Protein AF-0000000082913855 (afdb_homodimer)

Nearest PDB structures (foldseek):
  4wng-assembly1_A  TM=3.500E-01  e=5.041E+00  Homo sapiens
  3sf4-assembly1_A  TM=3.508E-01  e=7.476E+00  Homo sapiens
  3sf4-assembly3_C  TM=3.486E-01  e=8.666E+00  Homo sapiens
  4wng-assembly1_A  TM=3.498E-01  e=4.799E+00  Homo sapiens
  3sf4-assembly1_A  TM=3.489E-01  e=7.476E+00  Homo sapiens

Foldseek 3Di:
DPCPVVPVCPPLNVLLVVLLVLLQVLLVQLLVCVVVVVLVSSQVSNVSSLVSCVRNVAARPYPDDLVSLLVSLLSPCLPDDPPDDVVSNVSSCRNSVNDPVSSVVSNCCSVVPVCSPVD/DPCPVPPVCPPLNVLLVVLLVLLQVLLVQLLVCVVVVVLVSSQVSNVSSLVSCVRNVAARPYPDDLVSLLVSLLSPCLPDDPPDDVVSNVSSCRNSVNDPVSSVVSNCCSVVPVCSVVD

pLDDT: mean 85.84, std 18.79, range [27.22, 98.62]

Structure (mmCIF, N/CA/C/O backbone):
data_AF-0000000082913855-model_v1
#
loop_
_entity.id
_entity.type
_entity.pdbx_description
1 polymer 'RNA polymerase Rpb4/RPC9 core domain-containing protein'
#
loop_
_atom_site.group_PD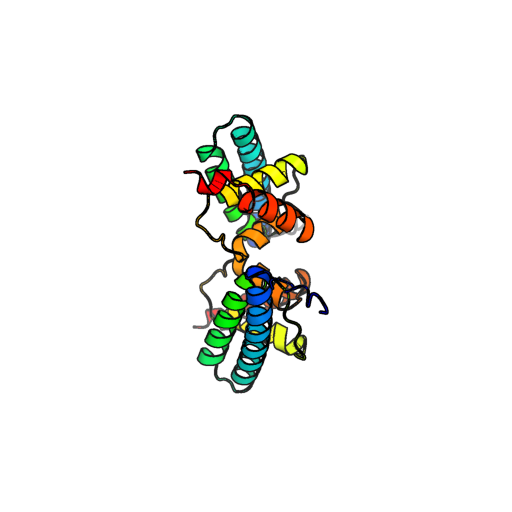B
_atom_site.id
_atom_site.type_symbol
_atom_site.label_atom_id
_atom_site.label_alt_id
_atom_site.label_comp_id
_atom_site.label_asym_id
_atom_site.label_entity_id
_atom_site.label_seq_id
_atom_site.pdbx_PDB_ins_code
_atom_site.Cartn_x
_atom_site.Cartn_y
_atom_site.Cartn_z
_atom_site.occupancy
_atom_site.B_iso_or_equiv
_atom_site.auth_seq_id
_atom_site.auth_comp_id
_atom_site.auth_asym_id
_atom_site.auth_atom_id
_atom_site.pdbx_PDB_model_num
ATOM 1 N N . MET A 1 1 ? -46.781 -5.828 15.828 1 31.33 1 MET A N 1
ATOM 2 C CA . MET A 1 1 ? -46.188 -5.258 14.625 1 31.33 1 MET A CA 1
ATOM 3 C C . MET A 1 1 ? -44.656 -5.074 14.797 1 31.33 1 MET A C 1
ATOM 5 O O . MET A 1 1 ? -44.219 -4.312 15.656 1 31.33 1 MET A O 1
ATOM 9 N N . ASP A 1 2 ? -43.875 -6.145 14.875 1 40 2 ASP A N 1
ATOM 10 C CA . ASP A 1 2 ? -42.438 -6.281 15.133 1 40 2 ASP A CA 1
ATOM 11 C C . ASP A 1 2 ? -41.625 -5.344 14.242 1 40 2 ASP A C 1
ATOM 13 O O . ASP A 1 2 ? -41.812 -5.332 13.016 1 40 2 ASP A O 1
ATOM 17 N N . LEU A 1 3 ? -41.406 -4.051 14.648 1 37.12 3 LEU A N 1
ATOM 18 C CA . LEU A 1 3 ? -40.5 -3.115 14 1 37.12 3 LEU A CA 1
ATOM 19 C C . LEU A 1 3 ? -39.281 -3.834 13.461 1 37.12 3 LEU A C 1
ATOM 21 O O . LEU A 1 3 ? -38.438 -4.301 14.234 1 37.12 3 LEU A O 1
ATOM 25 N N . VAL A 1 4 ? -39.5 -4.805 12.547 1 39.09 4 VAL A N 1
ATOM 26 C CA . VAL A 1 4 ? -38.375 -5.207 11.727 1 39.09 4 VAL A CA 1
ATOM 27 C C . VAL A 1 4 ? -37.469 -4.008 11.484 1 39.09 4 VAL A C 1
ATOM 29 O O . VAL A 1 4 ? -37.875 -3.023 10.867 1 39.09 4 VAL A O 1
ATOM 32 N N . SER A 1 5 ? -36.844 -3.482 12.562 1 39.47 5 SER A N 1
ATOM 33 C CA . SER A 1 5 ? -35.75 -2.533 12.367 1 39.47 5 SER A CA 1
ATOM 34 C C . SER A 1 5 ? -35.094 -2.713 11.008 1 39.47 5 SER A C 1
ATOM 36 O O . SER A 1 5 ? -34.594 -3.797 10.688 1 39.47 5 SER A O 1
ATOM 38 N N . THR A 1 6 ? -35.594 -2.305 9.867 1 40.22 6 THR A N 1
ATOM 39 C CA . THR A 1 6 ? -34.969 -2.072 8.57 1 40.22 6 THR A CA 1
ATOM 40 C C . THR A 1 6 ? -33.469 -1.78 8.742 1 40.22 6 THR A C 1
ATOM 42 O O . THR A 1 6 ? -33.094 -0.668 9.109 1 40.22 6 THR A O 1
ATOM 45 N N . ARG A 1 7 ? -32.781 -2.502 9.523 1 43.12 7 ARG A N 1
ATOM 46 C CA . ARG A 1 7 ? -31.328 -2.379 9.508 1 43.12 7 ARG A CA 1
ATOM 47 C C . ARG A 1 7 ? -30.828 -1.864 8.164 1 43.12 7 ARG A C 1
ATOM 49 O O . ARG A 1 7 ? -30.906 -2.574 7.156 1 43.12 7 ARG A O 1
ATOM 56 N N . GLN A 1 8 ? -31.219 -0.681 7.695 1 47 8 GLN A N 1
ATOM 57 C CA . GLN A 1 8 ? -30.641 0.072 6.586 1 47 8 GLN A CA 1
ATOM 58 C C . GLN A 1 8 ? -29.219 -0.388 6.293 1 47 8 GLN A C 1
ATOM 60 O O . GLN A 1 8 ? -28.312 -0.214 7.121 1 47 8 GLN A O 1
ATOM 65 N N . THR A 1 9 ? -29.047 -1.467 5.707 1 57.78 9 THR A N 1
ATOM 66 C CA . THR A 1 9 ? -27.766 -2.027 5.297 1 57.78 9 THR A CA 1
ATOM 67 C C . THR A 1 9 ? -26.844 -0.941 4.73 1 57.78 9 THR A C 1
ATOM 69 O O . THR A 1 9 ? -27.219 -0.262 3.766 1 57.78 9 THR A O 1
ATOM 72 N N . ASP A 1 10 ? -25.984 -0.234 5.477 1 75.44 10 ASP A N 1
ATOM 73 C CA . ASP A 1 10 ? -24.984 0.749 5.066 1 75.44 10 ASP A CA 1
ATOM 74 C C . ASP A 1 10 ? -24.391 0.385 3.711 1 75.44 10 ASP A C 1
ATOM 76 O O . ASP A 1 10 ? -23.828 -0.703 3.545 1 75.44 10 ASP A O 1
ATOM 80 N N . PRO A 1 11 ? -25.016 0.986 2.67 1 80.69 11 PRO A N 1
ATOM 81 C CA . PRO A 1 11 ? -24.562 0.698 1.305 1 80.69 11 PRO A CA 1
ATOM 82 C C . PRO A 1 11 ? -23.062 0.458 1.213 1 80.69 11 PRO A C 1
ATOM 84 O O . PRO A 1 11 ? -22.609 -0.39 0.435 1 80.69 11 PRO A O 1
ATOM 87 N N . VAL A 1 12 ? -22.297 1.104 1.956 1 80.94 12 VAL A N 1
ATOM 88 C CA . VAL A 1 12 ? -20.844 0.943 1.935 1 80.94 12 VAL A CA 1
ATOM 89 C C . VAL A 1 12 ? -20.469 -0.432 2.482 1 80.94 12 VAL A C 1
ATOM 91 O O . VAL A 1 12 ? -19.625 -1.129 1.906 1 80.94 12 VAL A O 1
ATOM 94 N N . HIS A 1 13 ? -21.141 -0.828 3.484 1 85.38 13 HIS A N 1
ATOM 95 C CA . HIS A 1 13 ? -20.859 -2.131 4.078 1 85.38 13 HIS A CA 1
ATOM 96 C C . HIS A 1 13 ? -21.234 -3.26 3.119 1 85.38 13 HIS A C 1
ATOM 98 O O . HIS A 1 13 ? -20.484 -4.223 2.965 1 85.38 13 HIS A O 1
ATOM 104 N N . HIS A 1 14 ? -22.359 -3.061 2.504 1 88.5 14 HIS A N 1
ATOM 105 C CA . HIS A 1 14 ? -22.797 -4.07 1.547 1 88.5 14 HIS A CA 1
ATOM 106 C C . HIS A 1 14 ? -21.812 -4.207 0.397 1 88.5 14 HIS A C 1
ATOM 108 O O . HIS A 1 14 ? -21.453 -5.32 0.005 1 88.5 14 HIS A O 1
ATOM 114 N N . GLN A 1 15 ? -21.328 -3.096 -0.081 1 91.75 15 GLN A N 1
ATOM 115 C CA . GLN A 1 15 ? -20.359 -3.102 -1.167 1 91.75 15 GLN A CA 1
ATOM 116 C C . GLN A 1 15 ? -19.062 -3.783 -0.738 1 91.75 15 GLN A C 1
ATOM 118 O O . GLN A 1 15 ? -18.453 -4.531 -1.512 1 91.75 15 GLN A O 1
ATOM 123 N N . ARG A 1 16 ? -18.719 -3.596 0.457 1 91.81 16 ARG A N 1
ATOM 124 C CA . ARG A 1 16 ? -17.484 -4.188 0.969 1 91.81 16 ARG A CA 1
ATOM 125 C C . ARG A 1 16 ? -17.625 -5.703 1.1 1 91.81 16 ARG A C 1
ATOM 127 O O . ARG A 1 16 ? -16.688 -6.441 0.792 1 91.81 16 ARG A O 1
ATOM 134 N N . VAL A 1 17 ? -18.766 -6.105 1.488 1 92.31 17 VAL A N 1
ATOM 135 C CA . VAL A 1 17 ? -19 -7.535 1.648 1 92.31 17 VAL A CA 1
ATOM 136 C C . VAL A 1 17 ? -18.984 -8.219 0.283 1 92.31 17 VAL A C 1
ATOM 138 O O . VAL A 1 17 ? -18.359 -9.266 0.117 1 92.31 17 VAL A O 1
ATOM 141 N N . LEU A 1 18 ? -19.625 -7.59 -0.663 1 95.06 18 LEU A N 1
ATOM 142 C CA . LEU A 1 18 ? -19.656 -8.148 -2.012 1 95.06 18 LEU A CA 1
ATOM 143 C C . LEU A 1 18 ? -18.234 -8.195 -2.598 1 95.06 18 LEU A C 1
ATOM 145 O O . LEU A 1 18 ? -17.859 -9.195 -3.205 1 95.06 18 LEU A O 1
ATOM 149 N N . ALA A 1 19 ? -17.547 -7.148 -2.389 1 96.19 19 ALA A N 1
ATOM 150 C CA . ALA A 1 19 ? -16.188 -7.082 -2.902 1 96.19 19 ALA A CA 1
ATOM 151 C C . ALA A 1 19 ? -15.297 -8.148 -2.266 1 96.19 19 ALA A C 1
ATOM 153 O O . ALA A 1 19 ? -14.414 -8.711 -2.922 1 96.19 19 ALA A O 1
ATOM 154 N N . LYS A 1 20 ? -15.547 -8.438 -1.014 1 95.31 20 LYS A N 1
ATOM 155 C CA . LYS A 1 20 ? -14.789 -9.477 -0.314 1 95.31 20 LYS A CA 1
ATOM 156 C C . LYS A 1 20 ? -15.031 -10.844 -0.937 1 95.31 20 LYS A C 1
ATOM 158 O O . LYS A 1 20 ? -14.094 -11.633 -1.099 1 95.31 20 LYS A O 1
ATOM 163 N N . THR A 1 21 ? -16.266 -11.031 -1.262 1 95 21 THR A N 1
ATOM 164 C CA . THR A 1 21 ? -16.609 -12.289 -1.913 1 95 21 THR A CA 1
ATOM 165 C C . THR A 1 21 ? -15.961 -12.383 -3.293 1 95 21 THR A C 1
ATOM 167 O O . THR A 1 21 ? -15.398 -13.422 -3.652 1 95 21 THR A O 1
ATOM 170 N N . ARG A 1 22 ? -16.078 -11.312 -4.035 1 96.44 22 ARG A N 1
ATOM 171 C CA . ARG A 1 22 ? -15.445 -11.273 -5.348 1 96.44 22 ARG A CA 1
ATOM 172 C C . ARG A 1 22 ? -13.945 -11.523 -5.242 1 96.44 22 ARG A C 1
ATOM 174 O O . ARG A 1 22 ? -13.383 -12.305 -6.012 1 96.44 22 ARG A O 1
ATOM 181 N N . GLN A 1 23 ? -13.352 -10.859 -4.293 1 97.44 23 GLN A N 1
ATOM 182 C CA . GLN A 1 23 ? -11.914 -11.016 -4.059 1 97.44 23 GLN A CA 1
ATOM 183 C C . GLN A 1 23 ? -11.555 -12.484 -3.854 1 97.44 23 GLN A C 1
ATOM 185 O O . GLN A 1 23 ? -10.594 -12.977 -4.449 1 97.44 23 GLN A O 1
ATOM 190 N N . ALA A 1 24 ? -12.336 -13.164 -3.041 1 96.06 24 ALA A N 1
ATOM 191 C CA . ALA A 1 24 ? -12.062 -14.562 -2.725 1 96.06 24 ALA A CA 1
ATOM 192 C C . ALA A 1 24 ? -12.133 -15.43 -3.979 1 96.06 24 ALA A C 1
ATOM 194 O O . ALA A 1 24 ? -11.258 -16.266 -4.211 1 96.06 24 ALA A O 1
ATOM 195 N N . VAL A 1 25 ? -13.133 -15.195 -4.77 1 96.62 25 VAL A N 1
ATOM 196 C CA . VAL A 1 25 ? -13.32 -15.969 -5.996 1 96.62 25 VAL A CA 1
ATOM 197 C C . VAL A 1 25 ? -12.188 -15.672 -6.973 1 96.62 25 VAL A C 1
ATOM 199 O O . VAL A 1 25 ? -11.641 -16.594 -7.598 1 96.62 25 VAL A O 1
ATOM 202 N N . GLN A 1 26 ? -11.812 -14.469 -7.055 1 97.94 26 GLN A N 1
ATOM 203 C CA . GLN A 1 26 ? -10.781 -14.031 -7.992 1 97.94 26 GLN A CA 1
ATOM 204 C C . GLN A 1 26 ? -9.414 -14.586 -7.605 1 97.94 26 GLN A C 1
ATOM 206 O O . GLN A 1 26 ? -8.641 -15.016 -8.469 1 97.94 26 GLN A O 1
ATOM 211 N N . ILE A 1 27 ? -9.148 -14.641 -6.34 1 97.88 27 ILE A N 1
ATOM 212 C CA . ILE A 1 27 ? -7.895 -15.219 -5.871 1 97.88 27 ILE A CA 1
ATOM 213 C C . ILE A 1 27 ? -7.875 -16.719 -6.156 1 97.88 27 ILE A C 1
ATOM 215 O O . ILE A 1 27 ? -6.875 -17.25 -6.648 1 97.88 27 ILE A O 1
ATOM 219 N N . ALA A 1 28 ? -8.961 -17.344 -5.848 1 97.19 28 ALA A N 1
ATOM 220 C CA . ALA A 1 28 ? -9.047 -18.781 -6.133 1 97.19 28 ALA A CA 1
ATOM 221 C C . ALA A 1 28 ? -8.836 -19.047 -7.617 1 97.19 28 ALA A C 1
ATOM 223 O O . ALA A 1 28 ? -8.125 -20 -7.984 1 97.19 28 ALA A O 1
ATOM 224 N N . SER A 1 29 ? -9.43 -18.266 -8.445 1 97.94 29 SER A N 1
ATOM 225 C CA . SER A 1 29 ? -9.266 -18.406 -9.891 1 97.94 29 SER A CA 1
ATOM 226 C C . SER A 1 29 ? -7.824 -18.156 -10.312 1 97.94 29 SER A C 1
ATOM 228 O O . SER A 1 29 ? -7.277 -18.891 -11.133 1 97.94 29 SER A O 1
ATOM 230 N N . ALA A 1 30 ? -7.223 -17.125 -9.789 1 98.31 30 ALA A N 1
ATOM 231 C CA . ALA A 1 30 ? -5.832 -16.812 -10.109 1 98.31 30 ALA A CA 1
ATOM 232 C C . ALA A 1 30 ? -4.918 -17.984 -9.781 1 98.31 30 ALA A C 1
ATOM 234 O O . ALA A 1 30 ? -4.047 -18.344 -10.578 1 98.31 30 ALA A O 1
ATOM 235 N N . VAL A 1 31 ? -5.168 -18.578 -8.625 1 97.88 31 VAL A N 1
ATOM 236 C CA . VAL A 1 31 ? -4.371 -19.719 -8.195 1 97.88 31 VAL A CA 1
ATOM 237 C C . VAL A 1 31 ? -4.555 -20.875 -9.172 1 97.88 31 VAL A C 1
ATOM 239 O O . VAL A 1 31 ? -3.576 -21.484 -9.617 1 97.88 31 VAL A O 1
ATOM 242 N N . LYS A 1 32 ? -5.793 -21.109 -9.461 1 97.94 32 LYS A N 1
ATOM 243 C CA . LYS A 1 32 ? -6.109 -22.203 -10.383 1 97.94 32 LYS A CA 1
ATOM 244 C C . LYS A 1 32 ? -5.41 -22 -11.727 1 97.94 32 LYS A C 1
ATOM 246 O O . LYS A 1 32 ? -4.758 -22.922 -12.234 1 97.94 32 LYS A O 1
ATOM 251 N N . TYR A 1 33 ? -5.48 -20.859 -12.305 1 98.62 33 TYR A N 1
ATOM 252 C CA . TYR A 1 33 ? -4.875 -20.562 -13.594 1 98.62 33 TYR A CA 1
ATOM 253 C C . TYR A 1 33 ? -3.355 -20.609 -13.516 1 98.62 33 TYR A C 1
ATOM 255 O O . TYR A 1 33 ? -2.689 -21.094 -14.43 1 98.62 33 TYR A O 1
ATOM 263 N N . ASN A 1 34 ? -2.83 -20.109 -12.43 1 97.94 34 ASN A N 1
ATOM 264 C CA . ASN A 1 34 ? -1.382 -20.125 -12.258 1 97.94 34 ASN A CA 1
ATOM 265 C C . ASN A 1 34 ? -0.839 -21.562 -12.219 1 97.94 34 ASN A C 1
ATOM 267 O O . ASN A 1 34 ? 0.166 -21.859 -12.867 1 97.94 34 ASN A O 1
ATOM 271 N N . LYS A 1 35 ? -1.529 -22.359 -11.508 1 97.69 35 LYS A N 1
ATOM 272 C CA . LYS A 1 35 ? -1.126 -23.766 -11.398 1 97.69 35 LYS A CA 1
ATOM 273 C C . LYS A 1 35 ? -1.246 -24.469 -12.75 1 97.69 35 LYS A C 1
ATOM 275 O O . LYS A 1 35 ? -0.471 -25.375 -13.047 1 97.69 35 LYS A O 1
ATOM 280 N N . ALA A 1 36 ? -2.184 -24.031 -13.523 1 98.06 36 ALA A N 1
ATOM 281 C CA . ALA A 1 36 ? -2.414 -24.625 -14.836 1 98.06 36 ALA A CA 1
ATOM 282 C C . ALA A 1 36 ? -1.46 -24.047 -15.875 1 98.06 36 ALA A C 1
ATOM 284 O O . ALA A 1 36 ? -1.47 -24.469 -17.031 1 98.06 36 ALA A O 1
ATOM 285 N N . GLY A 1 37 ? -0.648 -23.031 -15.539 1 96.94 37 GLY A N 1
ATOM 286 C CA . GLY A 1 37 ? 0.293 -22.406 -16.453 1 96.94 37 GLY A CA 1
ATOM 287 C C . GLY A 1 37 ? -0.349 -21.375 -17.359 1 96.94 37 GLY A C 1
ATOM 288 O O . GLY A 1 37 ? 0.246 -20.953 -18.359 1 96.94 37 GLY A O 1
ATOM 289 N N . GLU A 1 38 ? -1.578 -2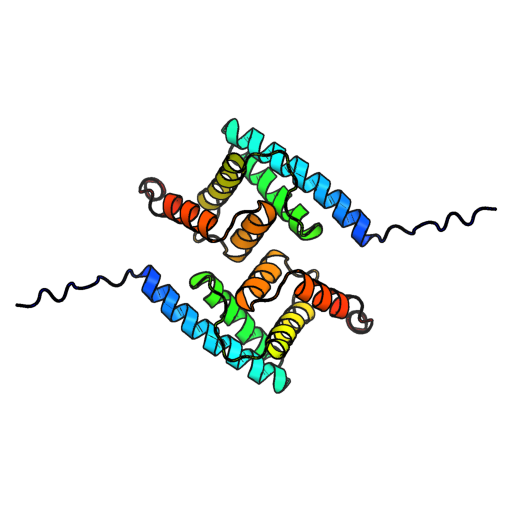1.016 -17.031 1 98 38 GLU A N 1
ATOM 290 C CA . GLU A 1 38 ? -2.275 -19.969 -17.781 1 98 38 GLU A CA 1
ATOM 291 C C . GLU A 1 38 ? -1.969 -18.594 -17.219 1 98 38 GLU A C 1
ATOM 293 O O . GLU A 1 38 ? -2.84 -17.938 -16.625 1 98 38 GLU A O 1
ATOM 298 N N . VAL A 1 39 ? -0.859 -18.047 -17.531 1 96.94 39 VAL A N 1
ATOM 299 C CA . VAL A 1 39 ? -0.237 -16.906 -16.859 1 96.94 39 VAL A CA 1
ATOM 300 C C . VAL A 1 39 ? -1.086 -15.656 -17.094 1 96.94 39 VAL A C 1
ATOM 302 O O . VAL A 1 39 ? -1.404 -14.938 -16.141 1 96.94 39 VAL A O 1
ATOM 305 N N . THR A 1 40 ? -1.458 -15.406 -18.328 1 97.62 40 THR A N 1
ATOM 306 C CA . THR A 1 40 ? -2.209 -14.195 -18.641 1 97.62 40 THR A CA 1
ATOM 307 C C . THR A 1 40 ? -3.523 -14.156 -17.875 1 97.62 40 THR A C 1
ATOM 309 O O . THR A 1 40 ? -3.898 -13.109 -17.328 1 97.62 40 THR A O 1
ATOM 312 N N . LYS A 1 41 ? -4.168 -15.312 -17.781 1 98.31 41 LYS A N 1
ATOM 313 C CA . LYS A 1 41 ? -5.422 -15.398 -17.047 1 98.31 41 LYS A CA 1
ATOM 314 C C . LYS A 1 41 ? -5.195 -15.211 -15.547 1 98.31 41 LYS A C 1
ATOM 316 O O . LYS A 1 41 ? -5.984 -14.547 -14.867 1 98.31 41 LYS A O 1
ATOM 321 N N . ALA A 1 42 ? -4.18 -15.805 -15.078 1 98.56 42 ALA A N 1
ATOM 322 C CA . ALA A 1 42 ? -3.846 -15.672 -13.664 1 98.56 42 ALA A CA 1
ATOM 323 C C . ALA A 1 42 ? -3.598 -14.219 -13.297 1 98.56 42 ALA A C 1
ATOM 325 O O . ALA A 1 42 ? -4.109 -13.727 -12.281 1 98.56 42 ALA A O 1
ATOM 326 N N . VAL A 1 43 ? -2.863 -13.508 -14.172 1 97.69 43 VAL A N 1
ATOM 327 C CA . VAL A 1 43 ? -2.525 -12.102 -13.938 1 97.69 43 VAL A CA 1
ATOM 328 C C . VAL A 1 43 ? -3.791 -11.258 -13.969 1 97.69 43 VAL A C 1
ATOM 330 O O . VAL A 1 43 ? -3.98 -10.375 -13.133 1 97.69 43 VAL A O 1
ATOM 333 N N . LEU A 1 44 ? -4.664 -11.562 -14.883 1 98.12 44 LEU A N 1
ATOM 334 C CA . LEU A 1 44 ? -5.914 -10.82 -15 1 98.12 44 LEU A CA 1
ATOM 335 C C . LEU A 1 44 ? -6.762 -10.984 -13.742 1 98.12 44 LEU A C 1
ATOM 337 O O . LEU A 1 44 ? -7.293 -10.008 -13.211 1 98.12 44 LEU A O 1
ATOM 341 N N . GLU A 1 45 ? -6.891 -12.234 -13.297 1 98.38 45 GLU A N 1
ATOM 342 C CA . GLU A 1 45 ? -7.672 -12.5 -12.094 1 98.38 45 GLU A CA 1
ATOM 343 C C . GLU A 1 45 ? -7.043 -11.836 -10.867 1 98.38 45 GLU A C 1
ATOM 345 O O . GLU A 1 45 ? -7.75 -11.352 -9.984 1 98.38 45 GLU A O 1
ATOM 350 N N . LEU A 1 46 ? -5.773 -11.828 -10.836 1 97.81 46 LEU A N 1
ATOM 351 C CA . LEU A 1 46 ? -5.074 -11.172 -9.734 1 97.81 46 LEU A CA 1
ATOM 352 C C . LEU A 1 46 ? -5.355 -9.672 -9.719 1 97.81 46 LEU A C 1
ATOM 354 O O . LEU A 1 46 ? -5.578 -9.086 -8.656 1 97.81 46 LEU A O 1
ATOM 358 N N . HIS A 1 47 ? -5.348 -9.039 -10.875 1 97.5 47 HIS A N 1
ATOM 359 C CA . HIS A 1 47 ? -5.648 -7.613 -10.969 1 97.5 47 HIS A CA 1
ATOM 360 C C . HIS A 1 47 ? -7.086 -7.32 -10.547 1 97.5 47 HIS A C 1
ATOM 362 O O . HIS A 1 47 ? -7.348 -6.316 -9.883 1 97.5 47 HIS A O 1
ATOM 368 N N . LYS A 1 48 ? -7.969 -8.227 -10.922 1 97.94 48 LYS A N 1
ATOM 369 C CA . LYS A 1 48 ? -9.352 -8.094 -10.469 1 97.94 48 LYS A CA 1
ATOM 370 C C . LYS A 1 48 ? -9.438 -8.188 -8.953 1 97.94 48 LYS A C 1
ATOM 372 O O . LYS A 1 48 ? -10.211 -7.457 -8.328 1 97.94 48 LYS A O 1
ATOM 377 N N . ALA A 1 49 ? -8.703 -9.102 -8.414 1 97.88 49 ALA A N 1
ATOM 378 C CA . ALA A 1 49 ? -8.695 -9.266 -6.965 1 97.88 49 ALA A CA 1
ATOM 379 C C . ALA A 1 49 ? -8.195 -7.996 -6.277 1 97.88 49 ALA A C 1
ATOM 381 O O . ALA A 1 49 ? -8.742 -7.582 -5.254 1 97.88 49 ALA A O 1
ATOM 382 N N . LEU A 1 50 ? -7.164 -7.391 -6.844 1 96.94 50 LEU A N 1
ATOM 383 C CA . LEU A 1 50 ? -6.637 -6.145 -6.305 1 96.94 50 LEU A CA 1
ATOM 384 C C . LEU A 1 50 ? -7.691 -5.043 -6.348 1 96.94 50 LEU A C 1
ATOM 386 O O . LEU A 1 50 ? -7.824 -4.266 -5.398 1 96.94 50 LEU A O 1
ATOM 390 N N . ALA A 1 51 ? -8.367 -4.992 -7.453 1 96.75 51 ALA A N 1
ATOM 391 C CA . ALA A 1 51 ? -9.438 -4.004 -7.582 1 96.75 51 ALA A CA 1
ATOM 392 C C . ALA A 1 51 ? -10.523 -4.223 -6.531 1 96.75 51 ALA A C 1
ATOM 394 O O . ALA A 1 51 ? -10.977 -3.271 -5.891 1 96.75 51 ALA A O 1
ATOM 395 N N . SER A 1 52 ? -10.93 -5.473 -6.309 1 97 52 SER A N 1
ATOM 396 C CA . SER A 1 52 ? -11.906 -5.797 -5.273 1 97 52 SER A CA 1
ATOM 397 C C . SER A 1 52 ? -11.375 -5.469 -3.885 1 97 52 SER A C 1
ATOM 399 O O . SER A 1 52 ? -12.117 -5.004 -3.02 1 97 52 SER A O 1
ATOM 401 N N . ASN A 1 53 ? -10.094 -5.707 -3.668 1 96.31 53 ASN A N 1
ATOM 402 C CA . ASN A 1 53 ? -9.445 -5.422 -2.391 1 96.31 53 ASN A CA 1
ATOM 403 C C . ASN A 1 53 ? -9.477 -3.93 -2.068 1 96.31 53 ASN A C 1
ATOM 405 O O . ASN A 1 53 ? -9.609 -3.543 -0.906 1 96.31 53 ASN A O 1
ATOM 409 N N . SER A 1 54 ? -9.352 -3.131 -3.152 1 94.44 54 SER A N 1
ATOM 410 C CA . SER A 1 54 ? -9.398 -1.685 -2.961 1 94.44 54 SER A CA 1
ATOM 411 C C . SER A 1 54 ? -10.75 -1.252 -2.393 1 94.44 54 SER A C 1
ATOM 413 O O . SER A 1 54 ? -10.859 -0.186 -1.781 1 94.44 54 SER A O 1
ATOM 415 N N . ILE A 1 55 ? -11.703 -2.094 -2.59 1 93.12 55 ILE A N 1
ATOM 416 C CA . ILE A 1 55 ? -13.047 -1.781 -2.121 1 93.12 55 ILE A CA 1
ATOM 417 C C . ILE A 1 55 ? -13.266 -2.385 -0.736 1 93.12 55 ILE A C 1
ATOM 419 O O . ILE A 1 55 ? -13.695 -1.693 0.189 1 93.12 55 ILE A O 1
ATOM 423 N N . CYS A 1 56 ? -12.906 -3.641 -0.6 1 93.69 56 CYS A N 1
ATOM 424 C CA . CYS A 1 56 ? -13.211 -4.312 0.658 1 93.69 56 CYS A CA 1
ATOM 425 C C . CYS A 1 56 ? -12.156 -4.004 1.71 1 93.69 56 CYS A C 1
ATOM 427 O O . CYS A 1 56 ? -12.414 -4.105 2.91 1 93.69 56 CYS A O 1
ATOM 429 N N . ARG A 1 57 ? -10.906 -3.746 1.312 1 90.88 57 ARG A N 1
ATOM 430 C CA . ARG A 1 57 ? -9.797 -3.32 2.16 1 90.88 57 ARG A CA 1
ATOM 431 C C . ARG A 1 57 ? -9.562 -4.312 3.293 1 90.88 57 ARG A C 1
ATOM 433 O O . ARG A 1 57 ? -9.289 -3.914 4.43 1 90.88 57 ARG A O 1
ATOM 440 N N . THR A 1 58 ? -9.742 -5.574 2.951 1 89.81 58 THR A N 1
ATOM 441 C CA . THR A 1 58 ? -9.523 -6.668 3.893 1 89.81 58 THR A CA 1
ATOM 442 C C . THR A 1 58 ? -8.742 -7.801 3.23 1 89.81 58 THR A C 1
ATOM 444 O O . THR A 1 58 ? -8.852 -8.008 2.02 1 89.81 58 THR A O 1
ATOM 447 N N . PRO A 1 59 ? -7.953 -8.422 4.074 1 90.38 59 PRO A N 1
ATOM 448 C CA . PRO A 1 59 ? -7.246 -9.578 3.516 1 90.38 59 PRO A CA 1
ATOM 449 C C . PRO A 1 59 ? -8.195 -10.641 2.961 1 90.38 59 PRO A C 1
ATOM 451 O O . PRO A 1 59 ? -9.352 -10.719 3.383 1 90.38 59 PRO A O 1
ATOM 454 N N . ALA A 1 60 ? -7.609 -11.359 2.076 1 83.44 60 ALA A N 1
ATOM 455 C CA . ALA A 1 60 ? -8.375 -12.469 1.503 1 83.44 60 ALA A CA 1
ATOM 456 C C . ALA A 1 60 ? -8.523 -13.609 2.506 1 83.44 60 ALA A C 1
ATOM 458 O O . ALA A 1 60 ? -7.555 -14.008 3.152 1 83.44 60 ALA A O 1
ATOM 459 N N . ILE A 1 61 ? -9.719 -13.82 2.898 1 75 61 ILE A N 1
ATOM 460 C CA . ILE A 1 61 ? -9.992 -15 3.707 1 75 61 ILE A CA 1
ATOM 461 C C . ILE A 1 61 ? -10.305 -16.188 2.797 1 75 61 ILE A C 1
ATOM 463 O O . ILE A 1 61 ? -11.422 -16.312 2.283 1 75 61 ILE A O 1
ATOM 467 N N . VAL A 1 62 ? -9.258 -16.734 2.318 1 72.81 62 VAL A N 1
ATOM 468 C CA . VAL A 1 62 ? -9.516 -17.844 1.407 1 72.81 62 VAL A CA 1
ATOM 469 C C . VAL A 1 62 ? -8.805 -19.094 1.907 1 72.81 62 VAL A C 1
ATOM 471 O O . VAL A 1 62 ? -7.832 -19.016 2.664 1 72.81 62 VAL A O 1
ATOM 474 N N . ASN A 1 63 ? -9.477 -20.156 1.66 1 85.44 63 ASN A N 1
ATOM 475 C CA . ASN A 1 63 ? -8.859 -21.453 1.864 1 85.44 63 ASN A CA 1
ATOM 476 C C . ASN A 1 63 ? -7.762 -21.734 0.842 1 85.44 63 ASN A C 1
ATOM 478 O O . ASN A 1 63 ? -7.82 -22.719 0.103 1 85.44 63 ASN A O 1
ATOM 482 N N . VAL A 1 64 ? -6.898 -20.812 0.682 1 91 64 VAL A N 1
ATOM 483 C CA . VAL A 1 64 ? -5.746 -20.922 -0.206 1 91 64 VAL A CA 1
ATOM 484 C C . VAL A 1 64 ? -4.465 -21.031 0.619 1 91 64 VAL A C 1
ATOM 486 O O . VAL A 1 64 ? -4.312 -20.344 1.632 1 91 64 VAL A O 1
ATOM 489 N N . SER A 1 65 ? -3.611 -21.875 0.22 1 93.31 65 SER A N 1
ATOM 490 C CA . SER A 1 65 ? -2.381 -22.078 0.978 1 93.31 65 SER A CA 1
ATOM 491 C C . SER A 1 65 ? -1.468 -20.859 0.898 1 93.31 65 SER A C 1
ATOM 493 O O . SER A 1 65 ? -1.51 -20.109 -0.079 1 93.31 65 SER A O 1
ATOM 495 N N . LYS A 1 66 ? -0.631 -20.734 1.837 1 91.94 66 LYS A N 1
ATOM 496 C CA . LYS A 1 66 ? 0.348 -19.641 1.852 1 91.94 66 LYS A CA 1
ATOM 497 C C . LYS A 1 66 ? 1.291 -19.734 0.656 1 91.94 66 LYS A C 1
ATOM 499 O O . LYS A 1 66 ? 1.7 -18.719 0.099 1 91.94 66 LYS A O 1
ATOM 504 N N . SER A 1 67 ? 1.609 -20.984 0.334 1 94.56 67 SER A N 1
ATOM 505 C CA . SER A 1 67 ? 2.492 -21.203 -0.807 1 94.56 67 SER A CA 1
ATOM 506 C C . SER A 1 67 ? 1.851 -20.719 -2.104 1 94.56 67 SER A C 1
ATOM 508 O O . SER A 1 67 ? 2.533 -20.172 -2.977 1 94.56 67 SER A O 1
ATOM 510 N N . ASP A 1 68 ? 0.543 -20.969 -2.201 1 96.38 68 ASP A N 1
ATOM 511 C CA . ASP A 1 68 ? -0.167 -20.5 -3.389 1 96.38 68 ASP A CA 1
ATOM 512 C C . ASP A 1 68 ? -0.22 -18.969 -3.441 1 96.38 68 ASP A C 1
ATOM 514 O O . ASP A 1 68 ? -0.068 -18.375 -4.508 1 96.38 68 ASP A O 1
ATOM 518 N N . LEU A 1 69 ? -0.392 -18.406 -2.312 1 95.88 69 LEU A N 1
ATOM 519 C CA . LEU A 1 69 ? -0.434 -16.953 -2.25 1 95.88 69 LEU A CA 1
ATOM 520 C C . LEU A 1 69 ? 0.933 -16.344 -2.57 1 95.88 69 LEU A C 1
ATOM 522 O O . LEU A 1 69 ? 1.027 -15.352 -3.293 1 95.88 69 LEU A O 1
ATOM 526 N N . ALA A 1 70 ? 1.969 -16.969 -2.096 1 95.75 70 ALA A N 1
ATOM 527 C CA . ALA A 1 70 ? 3.33 -16.547 -2.416 1 95.75 70 ALA A CA 1
ATOM 528 C C . ALA A 1 70 ? 3.6 -16.656 -3.914 1 95.75 70 ALA A C 1
ATOM 530 O O . ALA A 1 70 ? 4.242 -15.781 -4.504 1 95.75 70 ALA A O 1
ATOM 531 N N . ALA A 1 71 ? 3.1 -17.672 -4.496 1 96.69 71 ALA A N 1
ATOM 532 C CA . ALA A 1 71 ? 3.279 -17.875 -5.93 1 96.69 71 ALA A CA 1
ATOM 533 C C . ALA A 1 71 ? 2.588 -16.766 -6.727 1 96.69 71 ALA A C 1
ATOM 535 O O . ALA A 1 71 ? 3.09 -16.344 -7.766 1 96.69 71 ALA A O 1
ATOM 536 N N . LEU A 1 72 ? 1.459 -16.375 -6.262 1 97.31 72 LEU A N 1
ATOM 537 C CA . LEU A 1 72 ? 0.761 -15.273 -6.926 1 97.31 72 LEU A CA 1
ATOM 538 C C . LEU A 1 72 ? 1.537 -13.969 -6.781 1 97.31 72 LEU A C 1
ATOM 540 O O . LEU A 1 72 ? 1.583 -13.164 -7.715 1 97.31 72 LEU A O 1
ATOM 544 N N . TYR A 1 73 ? 2.074 -13.742 -5.613 1 97.25 73 TYR A N 1
ATOM 545 C CA . TYR A 1 73 ? 2.92 -12.57 -5.402 1 97.25 73 TYR A CA 1
ATOM 546 C C . TYR A 1 73 ? 4.098 -12.57 -6.367 1 97.25 73 TYR A C 1
ATOM 548 O O . TYR A 1 73 ? 4.383 -11.555 -7.004 1 97.25 73 TYR A O 1
ATOM 556 N N . LYS A 1 74 ? 4.711 -13.695 -6.523 1 96.38 74 LYS A N 1
ATOM 557 C CA . LYS A 1 74 ? 5.816 -13.867 -7.461 1 96.38 74 LYS A CA 1
ATOM 558 C C . LYS A 1 74 ? 5.359 -13.617 -8.898 1 96.38 74 LYS A C 1
ATOM 560 O O . LYS A 1 74 ? 6.062 -12.969 -9.672 1 96.38 74 LYS A O 1
ATOM 565 N N . LEU A 1 75 ? 4.215 -14.141 -9.18 1 96.69 75 LEU A N 1
ATOM 566 C CA . LEU A 1 75 ? 3.629 -13.953 -10.508 1 96.69 75 LEU A CA 1
ATOM 567 C C . LEU A 1 75 ? 3.51 -12.469 -10.836 1 96.69 75 LEU A C 1
ATOM 569 O O . LEU A 1 75 ? 3.852 -12.047 -11.945 1 96.69 75 LEU A O 1
ATOM 573 N N . HIS A 1 76 ? 3.033 -11.703 -9.906 1 96.06 76 HIS A N 1
ATOM 574 C CA . HIS A 1 76 ? 2.883 -10.266 -10.125 1 96.06 76 HIS A CA 1
ATOM 575 C C . HIS A 1 76 ? 4.227 -9.609 -10.406 1 96.06 76 HIS A C 1
ATOM 577 O O . HIS A 1 76 ? 4.355 -8.828 -11.352 1 96.06 76 HIS A O 1
ATOM 583 N N . ILE A 1 77 ? 5.234 -9.922 -9.586 1 94.25 77 ILE A N 1
ATOM 584 C CA . ILE A 1 77 ? 6.547 -9.289 -9.695 1 94.25 77 ILE A CA 1
ATOM 585 C C . ILE A 1 77 ? 7.164 -9.617 -11.055 1 94.25 77 ILE A C 1
ATOM 587 O O . ILE A 1 77 ? 7.758 -8.75 -11.695 1 94.25 77 ILE A O 1
ATOM 591 N N . THR A 1 78 ? 6.93 -10.789 -11.523 1 93.19 78 THR A N 1
ATOM 592 C CA . THR A 1 78 ? 7.57 -11.273 -12.742 1 93.19 78 THR A CA 1
ATOM 593 C C . THR A 1 78 ? 6.883 -10.703 -13.977 1 93.19 78 THR A C 1
ATOM 595 O O . THR A 1 78 ? 7.488 -10.625 -15.047 1 93.19 78 THR A O 1
ATOM 598 N N . HIS A 1 79 ? 5.617 -10.227 -13.789 1 92 79 HIS A N 1
ATOM 599 C CA . HIS A 1 79 ? 4.863 -9.891 -14.992 1 92 79 HIS A CA 1
ATOM 600 C C . HIS A 1 79 ? 4.363 -8.445 -14.938 1 92 79 HIS A C 1
ATOM 602 O O . HIS A 1 79 ? 3.393 -8.094 -15.609 1 92 79 HIS A O 1
ATOM 608 N N . THR A 1 80 ? 4.867 -7.688 -14.078 1 87.12 80 THR A N 1
ATOM 609 C CA . THR A 1 80 ? 4.543 -6.27 -14.023 1 87.12 80 THR A CA 1
ATOM 610 C C . THR A 1 80 ? 5.73 -5.426 -14.484 1 87.12 80 THR A C 1
ATOM 612 O O . THR A 1 80 ? 6.805 -5.957 -14.758 1 87.12 80 THR A O 1
ATOM 615 N N . GLU A 1 81 ? 5.438 -4.176 -14.641 1 80.94 81 GLU A N 1
ATOM 616 C C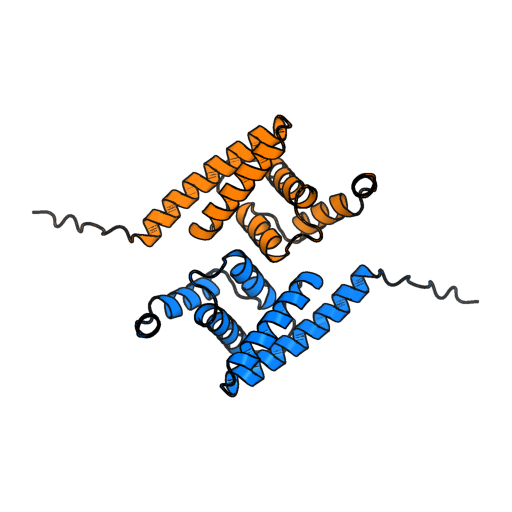A . GLU A 1 81 ? 6.492 -3.221 -14.961 1 80.94 81 GLU A CA 1
ATOM 617 C C . GLU A 1 81 ? 7.582 -3.219 -13.891 1 80.94 81 GLU A C 1
ATOM 619 O O . GLU A 1 81 ? 7.289 -3.361 -12.703 1 80.94 81 GLU A O 1
ATOM 624 N N . GLN A 1 82 ? 8.938 -2.988 -14.391 1 77.06 82 GLN A N 1
ATOM 625 C CA . GLN A 1 82 ? 10.086 -2.967 -13.484 1 77.06 82 GLN A CA 1
ATOM 626 C C . GLN A 1 82 ? 10.68 -1.564 -13.383 1 77.06 82 GLN A C 1
ATOM 628 O O . GLN A 1 82 ? 10.922 -0.912 -14.398 1 77.06 82 GLN A O 1
ATOM 633 N N . PRO A 1 83 ? 10.836 -1.232 -12.117 1 80.25 83 PRO A N 1
ATOM 634 C CA . PRO A 1 83 ? 10.555 -1.934 -10.859 1 80.25 83 PRO A CA 1
ATOM 635 C C . PRO A 1 83 ? 9.07 -1.936 -10.5 1 80.25 83 PRO A C 1
ATOM 637 O O . PRO A 1 83 ? 8.336 -1.015 -10.875 1 80.25 83 PRO A O 1
ATOM 640 N N . PRO A 1 84 ? 8.602 -2.949 -9.781 1 85.44 84 PRO A N 1
ATOM 641 C CA . PRO A 1 84 ? 7.207 -2.959 -9.344 1 85.44 84 PRO A CA 1
ATOM 642 C C . PRO A 1 84 ? 6.859 -1.767 -8.453 1 85.44 84 PRO A C 1
ATOM 644 O O . PRO A 1 84 ? 7.707 -1.293 -7.691 1 85.44 84 PRO A O 1
ATOM 647 N N . GLN A 1 85 ? 5.637 -1.412 -8.586 1 91.25 85 GLN A N 1
ATOM 648 C CA . GLN A 1 85 ? 5.176 -0.314 -7.742 1 91.25 85 GLN A CA 1
ATOM 649 C C . GLN A 1 85 ? 5.059 -0.754 -6.285 1 91.25 85 GLN A C 1
ATOM 651 O O . GLN A 1 85 ? 4.344 -1.711 -5.977 1 91.25 85 GLN A O 1
ATOM 656 N N . PHE A 1 86 ? 5.723 -0.054 -5.457 1 93.25 86 PHE A N 1
ATOM 657 C CA . PHE A 1 86 ? 5.777 -0.448 -4.055 1 93.25 86 PHE A CA 1
ATOM 658 C C . PHE A 1 86 ? 4.383 -0.44 -3.438 1 93.25 86 PHE A C 1
ATOM 660 O O . PHE A 1 86 ? 4.035 -1.339 -2.668 1 93.25 86 PHE A O 1
ATOM 667 N N . ALA A 1 87 ? 3.605 0.54 -3.785 1 95.25 87 ALA A N 1
ATOM 668 C CA . ALA A 1 87 ? 2.244 0.632 -3.264 1 95.25 87 ALA A CA 1
ATOM 669 C C . ALA A 1 87 ? 1.44 -0.619 -3.604 1 95.25 87 ALA A C 1
ATOM 671 O O . ALA A 1 87 ? 0.699 -1.136 -2.764 1 95.25 87 ALA A O 1
ATOM 672 N N . THR A 1 88 ? 1.592 -1.073 -4.773 1 96.06 88 THR A N 1
ATOM 673 C CA . THR A 1 88 ? 0.88 -2.277 -5.188 1 96.06 88 THR A CA 1
ATOM 674 C C . THR A 1 88 ? 1.397 -3.498 -4.43 1 96.06 88 THR A C 1
ATOM 676 O O . THR A 1 88 ? 0.623 -4.387 -4.07 1 96.06 88 THR A O 1
ATOM 679 N N . LEU A 1 89 ? 2.688 -3.506 -4.238 1 96.38 89 LEU A N 1
ATOM 680 C CA . LEU A 1 89 ? 3.262 -4.605 -3.471 1 96.38 89 LEU A CA 1
ATOM 681 C C . LEU A 1 89 ? 2.705 -4.625 -2.051 1 96.38 89 LEU A C 1
ATOM 683 O O . LEU A 1 89 ? 2.406 -5.691 -1.511 1 96.38 89 LEU A O 1
ATOM 687 N N . LEU A 1 90 ? 2.557 -3.492 -1.476 1 96.56 90 LEU A N 1
ATOM 688 C CA . LEU A 1 90 ? 1.974 -3.402 -0.141 1 96.56 90 LEU A CA 1
ATOM 689 C C . LEU A 1 90 ? 0.531 -3.896 -0.143 1 96.56 90 LEU A C 1
ATOM 691 O O . LEU A 1 90 ? 0.11 -4.602 0.776 1 96.56 90 LEU A O 1
ATOM 695 N N . GLN A 1 91 ? -0.188 -3.506 -1.139 1 97.12 91 GLN A N 1
ATOM 696 C CA . GLN A 1 91 ? -1.569 -3.963 -1.239 1 97.12 91 GLN A CA 1
ATOM 697 C C . GLN A 1 91 ? -1.638 -5.48 -1.377 1 97.12 91 GLN A C 1
ATOM 699 O O . GLN A 1 91 ? -2.479 -6.129 -0.751 1 97.12 91 GLN A O 1
ATOM 704 N N . LEU A 1 92 ? -0.796 -6.004 -2.17 1 97.38 92 LEU A N 1
ATOM 705 C CA . LEU A 1 92 ? -0.735 -7.453 -2.328 1 97.38 92 LEU A CA 1
ATOM 706 C C . LEU A 1 92 ? -0.398 -8.133 -1.005 1 97.38 92 LEU A C 1
ATOM 708 O O . LEU A 1 92 ? -1.001 -9.148 -0.652 1 97.38 92 LEU A O 1
ATOM 712 N N . GLN A 1 93 ? 0.572 -7.582 -0.311 1 96.06 93 GLN A N 1
ATOM 713 C CA . GLN A 1 93 ? 0.962 -8.133 0.984 1 96.06 93 GLN A CA 1
ATOM 714 C C . GLN A 1 93 ? -0.22 -8.156 1.948 1 96.06 93 GLN A C 1
ATOM 716 O O . GLN A 1 93 ? -0.49 -9.18 2.58 1 96.06 93 GLN A O 1
ATOM 721 N N . GLU A 1 94 ? -0.894 -7.09 1.954 1 94.19 94 GLU A N 1
ATOM 722 C CA . GLU A 1 94 ? -2.055 -6.988 2.832 1 94.19 94 GLU A CA 1
ATOM 723 C C . GLU A 1 94 ? -3.15 -7.969 2.42 1 94.19 94 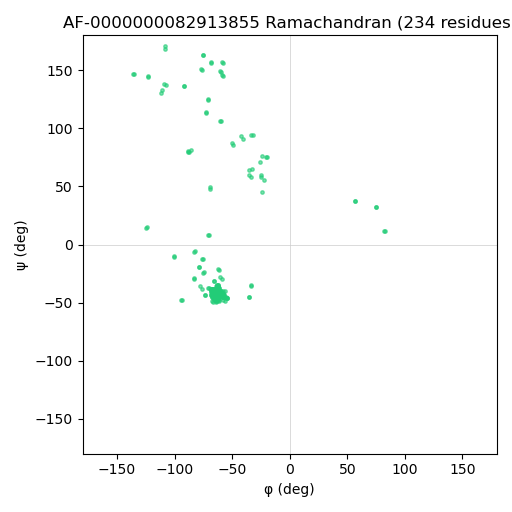GLU A C 1
ATOM 725 O O . GLU A 1 94 ? -3.707 -8.672 3.262 1 94.19 94 GLU A O 1
ATOM 730 N N . MET A 1 95 ? -3.441 -8 1.16 1 95.5 95 MET A N 1
ATOM 731 C CA . MET A 1 95 ? -4.504 -8.852 0.626 1 95.5 95 MET A CA 1
ATOM 732 C C . MET A 1 95 ? -4.199 -10.32 0.864 1 95.5 95 MET A C 1
ATOM 734 O O . MET A 1 95 ? -5.098 -11.102 1.182 1 95.5 95 MET A O 1
ATOM 738 N N . MET A 1 96 ? -2.947 -10.68 0.807 1 95.06 96 MET A N 1
ATOM 739 C CA . MET A 1 96 ? -2.561 -12.086 0.834 1 95.06 96 MET A CA 1
ATOM 740 C C . MET A 1 96 ? -2.08 -12.492 2.223 1 95.06 96 MET A C 1
ATOM 742 O O . MET A 1 96 ? -1.807 -13.672 2.471 1 95.06 96 MET A O 1
ATOM 746 N N . GLY A 1 97 ? -1.886 -11.539 3.082 1 92.31 97 GLY A N 1
ATOM 747 C CA . GLY A 1 97 ? -1.409 -11.844 4.422 1 92.31 97 GLY A CA 1
ATOM 748 C C . GLY A 1 97 ? 0.065 -12.195 4.465 1 92.31 97 GLY A C 1
ATOM 749 O O . GLY A 1 97 ? 0.479 -13.055 5.242 1 92.31 97 GLY A O 1
ATOM 750 N N . LEU A 1 98 ? 0.802 -11.578 3.578 1 93.69 98 LEU A N 1
ATOM 751 C CA . LEU A 1 98 ? 2.246 -11.781 3.57 1 93.69 98 LEU A CA 1
ATOM 752 C C . LEU A 1 98 ? 2.947 -10.734 4.426 1 93.69 98 LEU A C 1
ATOM 754 O O . LEU A 1 98 ? 2.631 -9.547 4.336 1 93.69 98 LEU A O 1
ATOM 758 N N . SER A 1 99 ? 3.887 -11.18 5.191 1 91.81 99 SER A N 1
ATOM 759 C CA . SER A 1 99 ? 4.691 -10.227 5.941 1 91.81 99 SER A CA 1
ATOM 760 C C . SER A 1 99 ? 5.695 -9.516 5.035 1 91.81 99 SER A C 1
ATOM 762 O O . SER A 1 99 ? 5.969 -9.977 3.926 1 91.81 99 SER A O 1
ATOM 764 N N . GLN A 1 100 ? 6.219 -8.438 5.508 1 90.12 100 GLN A N 1
ATOM 765 C CA . GLN A 1 100 ? 7.242 -7.711 4.762 1 90.12 100 GLN A CA 1
ATOM 766 C C . GLN A 1 100 ? 8.461 -8.594 4.508 1 90.12 100 GLN A C 1
ATOM 768 O O . GLN A 1 100 ? 9.047 -8.547 3.422 1 90.12 100 GLN A O 1
ATOM 773 N N . GLN A 1 101 ? 8.812 -9.32 5.457 1 91.38 101 GLN A N 1
ATOM 774 C CA . GLN A 1 101 ? 9.977 -10.195 5.34 1 91.38 101 GLN A CA 1
ATOM 775 C C . GLN A 1 101 ? 9.758 -11.266 4.273 1 91.38 101 GLN A C 1
ATOM 777 O O . GLN A 1 101 ? 10.625 -11.5 3.436 1 91.38 101 GLN A O 1
ATOM 782 N N . GLU A 1 102 ? 8.617 -11.906 4.344 1 93.75 102 GLU A N 1
ATOM 783 C CA . GLU A 1 102 ? 8.281 -12.922 3.344 1 93.75 102 GLU A CA 1
ATOM 784 C C . GLU A 1 102 ? 8.297 -12.328 1.936 1 93.75 102 GLU A C 1
ATOM 786 O O . GLU A 1 102 ? 8.844 -12.93 1.009 1 93.75 102 GLU A O 1
ATOM 791 N N . ALA A 1 103 ? 7.695 -11.164 1.791 1 94.56 103 ALA A N 1
ATOM 792 C CA . ALA A 1 103 ? 7.629 -10.492 0.498 1 94.56 103 ALA A CA 1
ATOM 793 C C . ALA A 1 103 ? 9.023 -10.164 -0.022 1 94.56 103 ALA A C 1
ATOM 795 O O . ALA A 1 103 ? 9.328 -10.398 -1.194 1 94.56 103 ALA A O 1
ATOM 796 N N . GLU A 1 104 ? 9.859 -9.656 0.837 1 90.69 104 GLU A N 1
ATOM 797 C CA . GLU A 1 104 ? 11.219 -9.297 0.447 1 90.69 104 GLU A CA 1
ATOM 798 C C . GLU A 1 104 ? 12 -10.531 -0.009 1 90.69 104 GLU A C 1
ATOM 800 O O . GLU A 1 104 ? 12.789 -10.453 -0.949 1 90.69 104 GLU A O 1
ATOM 805 N N . GLU A 1 105 ? 11.812 -11.586 0.654 1 92.5 105 GLU A N 1
ATOM 806 C CA . GLU A 1 105 ? 12.477 -12.828 0.268 1 92.5 105 GLU A CA 1
ATOM 807 C C . GLU A 1 105 ? 12.047 -13.273 -1.129 1 92.5 105 GLU A C 1
ATOM 809 O O . GLU A 1 105 ? 12.883 -13.695 -1.935 1 92.5 105 GLU A O 1
ATOM 814 N N . ILE A 1 106 ? 10.789 -13.172 -1.366 1 93.88 106 ILE A N 1
ATOM 815 C CA . ILE A 1 106 ? 10.273 -13.539 -2.682 1 93.88 106 ILE A CA 1
ATOM 816 C C . ILE A 1 106 ? 10.859 -12.602 -3.74 1 93.88 106 ILE A C 1
ATOM 818 O O . ILE A 1 106 ? 11.305 -13.055 -4.793 1 93.88 106 ILE A O 1
ATOM 822 N N . GLU A 1 107 ? 10.867 -11.328 -3.432 1 91.06 107 GLU A N 1
ATOM 823 C CA . GLU A 1 107 ? 11.383 -10.336 -4.375 1 91.06 107 GLU A CA 1
ATOM 824 C C . GLU A 1 107 ? 12.859 -10.586 -4.672 1 91.06 107 GLU A C 1
ATOM 826 O O . GLU A 1 107 ? 13.281 -10.531 -5.832 1 91.06 107 GLU A O 1
ATOM 831 N N . ASN A 1 108 ? 13.586 -10.82 -3.67 1 87.5 108 ASN A N 1
ATOM 832 C CA . ASN A 1 108 ? 15.008 -11.086 -3.842 1 87.5 108 ASN A CA 1
ATOM 833 C C . ASN A 1 108 ? 15.25 -12.336 -4.684 1 87.5 108 ASN A C 1
ATOM 835 O O . ASN A 1 108 ? 16.156 -12.367 -5.512 1 87.5 108 ASN A O 1
ATOM 839 N N . ALA A 1 109 ? 14.492 -13.266 -4.465 1 88.06 109 ALA A N 1
ATOM 840 C CA . ALA A 1 109 ? 14.633 -14.508 -5.219 1 88.06 109 ALA A CA 1
ATOM 841 C C . ALA A 1 109 ? 14.32 -14.289 -6.695 1 88.06 109 ALA A C 1
ATOM 843 O O . ALA A 1 109 ? 14.961 -14.875 -7.57 1 88.06 109 ALA A O 1
ATOM 844 N N . VAL A 1 110 ? 13.312 -13.461 -6.992 1 86.31 110 VAL A N 1
ATOM 845 C CA . VAL A 1 110 ? 12.898 -13.195 -8.367 1 86.31 110 VAL A CA 1
ATOM 846 C C . VAL A 1 110 ? 13.93 -12.289 -9.047 1 86.31 110 VAL A C 1
ATOM 848 O O . VAL A 1 110 ? 14.273 -12.508 -10.211 1 86.31 110 VAL A O 1
ATOM 851 N N . LEU A 1 111 ? 14.375 -11.242 -8.281 1 75.5 111 LEU A N 1
ATOM 852 C CA . LEU A 1 111 ? 15.266 -10.25 -8.883 1 75.5 111 LEU A CA 1
ATOM 853 C C . LEU A 1 111 ? 16.688 -10.805 -9.016 1 75.5 111 LEU A C 1
ATOM 855 O O . LEU A 1 111 ? 17.438 -10.406 -9.906 1 75.5 111 LEU A O 1
ATOM 859 N N . ARG A 1 112 ? 17.281 -11.617 -8.07 1 67.62 112 ARG A N 1
ATOM 860 C CA . ARG A 1 112 ? 18.609 -12.227 -8.156 1 67.62 112 ARG A CA 1
ATOM 861 C C . ARG A 1 112 ? 18.609 -13.391 -9.133 1 67.62 112 ARG A C 1
ATOM 863 O O . ARG A 1 112 ? 19.672 -13.867 -9.531 1 67.62 112 ARG A O 1
ATOM 870 N N . SER A 1 113 ? 17.469 -13.961 -9.359 1 57.53 113 SER A N 1
ATOM 871 C CA . SER A 1 113 ? 17.453 -15.062 -10.32 1 57.53 113 SER A CA 1
ATOM 872 C C . SER A 1 113 ? 17.922 -14.586 -11.695 1 57.53 113 SER A C 1
ATOM 874 O O . SER A 1 113 ? 17.391 -13.602 -12.219 1 57.53 113 SER A O 1
ATOM 876 N N . PRO A 1 114 ? 19.109 -14.93 -12.125 1 49.59 114 PRO A N 1
ATOM 877 C CA . PRO A 1 114 ? 19.719 -14.648 -13.43 1 49.59 114 PRO A CA 1
ATOM 878 C C . PRO A 1 114 ? 18.719 -14.672 -14.57 1 49.59 114 PRO A C 1
ATOM 880 O O . PRO A 1 114 ? 18.906 -14.008 -15.594 1 49.59 114 PRO A O 1
ATOM 883 N N . ALA A 1 115 ? 17.891 -15.609 -14.633 1 44.31 115 ALA A N 1
ATOM 884 C CA . ALA A 1 115 ? 17.047 -15.781 -15.812 1 44.31 115 ALA A CA 1
ATOM 885 C C . ALA A 1 115 ? 16.188 -14.547 -16.078 1 44.31 115 ALA A C 1
ATOM 887 O O . ALA A 1 115 ? 15.492 -14.469 -17.078 1 44.31 115 ALA A O 1
ATOM 888 N N . ALA A 1 116 ? 15.828 -13.828 -15.141 1 42.16 116 ALA A N 1
ATOM 889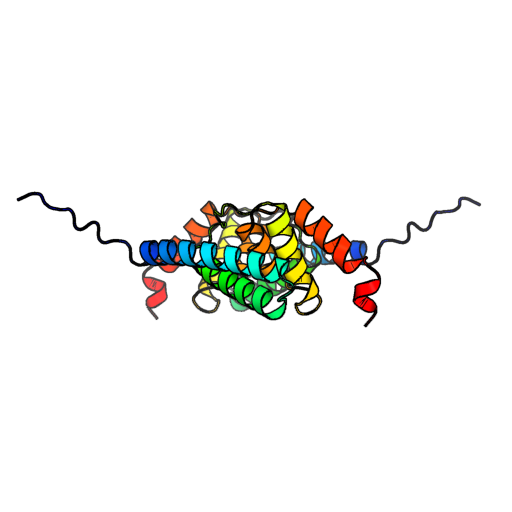 C CA . ALA A 1 116 ? 14.961 -12.695 -15.422 1 42.16 116 ALA A CA 1
ATOM 890 C C . ALA A 1 116 ? 15.594 -11.766 -16.453 1 42.16 116 ALA A C 1
ATOM 892 O O . ALA A 1 116 ? 14.883 -11.062 -17.188 1 42.16 116 ALA A O 1
ATOM 893 N N . PHE A 1 117 ? 16.828 -11.531 -16.406 1 35.5 117 PHE A N 1
ATOM 894 C CA . PHE A 1 117 ? 17.5 -10.773 -17.453 1 35.5 117 PHE A CA 1
ATOM 895 C C . PHE A 1 117 ? 17.703 -11.625 -18.703 1 35.5 117 PHE A C 1
ATOM 897 O O . PHE A 1 117 ? 18.344 -11.188 -19.656 1 35.5 117 PHE A O 1
ATOM 904 N N . SER A 1 118 ? 17.484 -12.93 -18.547 1 30.41 118 SER A N 1
ATOM 905 C CA . SER A 1 118 ? 17.906 -13.609 -19.75 1 30.41 118 SER A CA 1
ATOM 906 C C . SER A 1 118 ? 16.984 -13.305 -20.922 1 30.41 118 SER A C 1
ATOM 908 O O . SER A 1 118 ? 16.719 -14.172 -21.75 1 30.41 118 SER A O 1
ATOM 910 N N . ILE A 1 119 ? 15.977 -12.32 -20.781 1 27.22 119 ILE A N 1
ATOM 911 C CA . ILE A 1 119 ? 15.547 -12.25 -22.172 1 27.22 119 ILE A CA 1
ATOM 912 C C . ILE A 1 119 ? 16.594 -11.508 -23 1 27.22 119 ILE A C 1
ATOM 914 O O . ILE A 1 119 ? 17.234 -10.57 -22.516 1 27.22 119 ILE A O 1
ATOM 918 N N . MET B 1 1 ? 49.531 -4.922 5.312 1 30.78 1 MET B N 1
ATOM 919 C CA . MET B 1 1 ? 48.625 -4.441 4.266 1 30.78 1 MET B CA 1
ATOM 920 C C . MET B 1 1 ? 47.188 -4.836 4.559 1 30.78 1 MET B C 1
ATOM 922 O O . MET B 1 1 ? 46.844 -6.023 4.582 1 30.78 1 MET B O 1
ATOM 926 N N . ASP B 1 2 ? 46.531 -4.316 5.582 1 38.25 2 ASP B N 1
ATOM 927 C CA . ASP B 1 2 ? 45.188 -4.598 6.102 1 38.25 2 ASP B CA 1
ATOM 928 C C . ASP B 1 2 ? 44.156 -4.562 4.984 1 38.25 2 ASP B C 1
ATOM 930 O O . ASP B 1 2 ? 44.094 -3.611 4.199 1 38.25 2 ASP B O 1
ATOM 934 N N . LEU B 1 3 ? 43.906 -5.707 4.258 1 37.56 3 LEU B N 1
ATOM 935 C CA . LEU B 1 3 ? 42.781 -5.879 3.326 1 37.56 3 LEU B CA 1
ATOM 936 C C . LEU B 1 3 ? 41.562 -5.133 3.812 1 37.56 3 LEU B C 1
ATOM 938 O O . LEU B 1 3 ? 40.938 -5.531 4.793 1 37.56 3 LEU B O 1
ATOM 942 N N . VAL B 1 4 ? 41.688 -3.861 3.994 1 37.41 4 VAL B N 1
ATOM 943 C CA . VAL B 1 4 ? 40.438 -3.086 4.078 1 37.41 4 VAL B CA 1
ATOM 944 C C . VAL B 1 4 ? 39.406 -3.676 3.133 1 37.41 4 VAL B C 1
ATOM 946 O O . VAL B 1 4 ? 39.562 -3.658 1.912 1 37.41 4 VAL B O 1
ATOM 949 N N . SER B 1 5 ? 38.969 -4.906 3.367 1 39.78 5 SER B N 1
ATOM 950 C CA . SER B 1 5 ? 37.781 -5.426 2.693 1 39.78 5 SER B CA 1
ATOM 951 C C . SER B 1 5 ? 36.844 -4.301 2.275 1 39.78 5 SER B C 1
ATOM 953 O O . SER B 1 5 ? 36.375 -3.533 3.115 1 39.78 5 SER B O 1
ATOM 955 N N . THR B 1 6 ? 37.188 -3.492 1.285 1 41.38 6 THR B N 1
ATOM 956 C CA . THR B 1 6 ? 36.25 -2.562 0.654 1 41.38 6 THR B CA 1
ATOM 957 C C . THR B 1 6 ? 34.812 -3.045 0.81 1 41.38 6 THR B C 1
ATOM 959 O O . THR B 1 6 ? 34.406 -4.043 0.204 1 41.38 6 THR B O 1
ATOM 962 N N . ARG B 1 7 ? 34.375 -3.223 1.964 1 43.31 7 ARG B N 1
ATOM 963 C CA . ARG B 1 7 ? 32.938 -3.42 2.113 1 43.31 7 ARG B CA 1
ATOM 964 C C . ARG B 1 7 ? 32.188 -2.836 0.926 1 43.31 7 ARG B C 1
ATOM 966 O O . ARG B 1 7 ? 32.094 -1.616 0.773 1 43.31 7 ARG B O 1
ATOM 973 N N . GLN B 1 8 ? 32.438 -3.164 -0.278 1 45.69 8 GLN B N 1
ATOM 974 C CA . GLN B 1 8 ? 31.609 -2.871 -1.453 1 45.69 8 GLN B CA 1
ATOM 975 C C . GLN B 1 8 ? 30.172 -2.562 -1.061 1 45.69 8 GLN B C 1
ATOM 977 O O . GLN B 1 8 ? 29.469 -3.43 -0.542 1 45.69 8 GLN B O 1
ATOM 982 N N . THR B 1 9 ? 29.859 -1.478 -0.555 1 57.19 9 THR B N 1
ATOM 983 C CA . THR B 1 9 ? 28.547 -0.989 -0.146 1 57.19 9 THR B CA 1
ATOM 984 C C . THR B 1 9 ? 27.5 -1.34 -1.188 1 57.19 9 THR B C 1
ATOM 986 O O . THR B 1 9 ? 27.625 -0.966 -2.357 1 57.19 9 THR B O 1
ATOM 989 N N . ASP B 1 10 ? 26.75 -2.438 -1.15 1 75.5 10 ASP B N 1
ATOM 990 C CA . ASP B 1 10 ? 25.625 -2.861 -1.979 1 75.5 10 ASP B CA 1
ATOM 991 C C . ASP B 1 10 ? 24.812 -1.659 -2.475 1 75.5 10 ASP B C 1
ATOM 993 O O . ASP B 1 10 ? 24.328 -0.858 -1.675 1 75.5 10 ASP B O 1
ATOM 997 N N . PRO B 1 11 ? 25.219 -1.265 -3.703 1 80.75 11 PRO B N 1
ATOM 998 C CA . PRO B 1 11 ? 24.562 -0.093 -4.297 1 80.75 11 PRO B CA 1
ATOM 999 C C . PRO B 1 11 ? 23.094 0.023 -3.912 1 80.75 11 PRO B C 1
ATOM 1001 O O . PRO B 1 11 ? 22.594 1.131 -3.711 1 80.75 11 PRO B O 1
ATOM 1004 N N . VAL B 1 12 ? 22.438 -1.026 -3.783 1 81.25 12 VAL B N 1
ATOM 1005 C CA . VAL B 1 12 ? 21.016 -1.015 -3.422 1 81.25 12 VAL B CA 1
ATOM 1006 C C . VAL B 1 12 ? 20.859 -0.529 -1.983 1 81.25 12 VAL B C 1
ATOM 1008 O O . VAL B 1 12 ? 19.984 0.297 -1.695 1 81.25 12 VAL B O 1
ATOM 1011 N N . HIS B 1 13 ? 21.719 -0.957 -1.16 1 85.62 13 HIS B N 1
ATOM 1012 C CA . HIS B 1 13 ? 21.656 -0.545 0.238 1 85.62 13 HIS B CA 1
ATOM 1013 C C . HIS B 1 13 ? 21.922 0.947 0.386 1 85.62 13 HIS B C 1
ATOM 1015 O O . HIS B 1 13 ? 21.234 1.641 1.132 1 85.62 13 HIS B O 1
ATOM 1021 N N . HIS B 1 14 ? 22.922 1.368 -0.355 1 88.69 14 HIS B N 1
ATOM 1022 C CA . HIS B 1 14 ? 23.266 2.787 -0.308 1 88.69 14 HIS B CA 1
ATOM 1023 C C . HIS B 1 14 ? 22.094 3.645 -0.779 1 88.69 14 HIS B C 1
ATOM 1025 O O . HIS B 1 14 ? 21.766 4.652 -0.149 1 88.69 14 HIS B O 1
ATOM 1031 N N . GLN B 1 15 ? 21.453 3.207 -1.835 1 91.94 15 GLN B N 1
ATOM 1032 C CA . GLN B 1 15 ? 20.297 3.932 -2.363 1 91.94 15 GLN B CA 1
ATOM 1033 C C . GLN B 1 15 ? 19.156 3.963 -1.353 1 91.94 15 GLN B C 1
ATOM 1035 O O . GLN B 1 15 ? 18.484 4.984 -1.194 1 91.94 15 GLN B O 1
ATOM 1040 N N . ARG B 1 16 ? 19.031 2.93 -0.653 1 91.94 16 ARG B N 1
ATOM 1041 C CA . ARG B 1 16 ? 17.953 2.846 0.335 1 91.94 16 ARG B CA 1
ATOM 1042 C C . ARG B 1 16 ? 18.234 3.775 1.513 1 91.94 16 ARG B C 1
ATOM 1044 O O . ARG B 1 16 ? 17.312 4.422 2.023 1 91.94 16 ARG B O 1
ATOM 1051 N N . VAL B 1 17 ? 19.453 3.852 1.864 1 92.44 17 VAL B N 1
ATOM 1052 C CA . VAL B 1 17 ? 19.812 4.711 2.986 1 92.44 17 VAL B CA 1
ATOM 1053 C C . VAL B 1 17 ? 19.609 6.176 2.605 1 92.44 17 VAL B C 1
ATOM 1055 O O . VAL B 1 17 ? 19.031 6.945 3.383 1 92.44 17 VAL B O 1
ATOM 1058 N N . LEU B 1 18 ? 20.031 6.508 1.415 1 94.94 18 LEU B N 1
ATOM 1059 C CA . LEU B 1 18 ? 19.859 7.875 0.941 1 94.94 18 LEU B CA 1
ATOM 1060 C C . LEU B 1 18 ? 18.375 8.227 0.846 1 94.94 18 LEU B C 1
ATOM 1062 O O . LEU B 1 18 ? 17.953 9.312 1.252 1 94.94 18 LEU B O 1
ATOM 1066 N N . ALA B 1 19 ? 17.641 7.316 0.325 1 96.19 19 ALA B N 1
ATOM 1067 C CA . ALA B 1 19 ? 16.203 7.539 0.179 1 96.19 19 ALA B CA 1
ATOM 1068 C C . ALA B 1 19 ? 15.539 7.711 1.539 1 96.19 19 ALA B C 1
ATOM 1070 O O . ALA B 1 19 ? 14.594 8.5 1.679 1 96.19 19 ALA B O 1
ATOM 1071 N N . LYS B 1 20 ? 16.016 7.004 2.527 1 95.38 20 LYS B N 1
ATOM 1072 C CA . LYS B 1 20 ? 15.484 7.121 3.879 1 95.38 20 LYS B CA 1
ATOM 1073 C C . LYS B 1 20 ? 15.719 8.523 4.445 1 95.38 20 LYS B C 1
ATOM 1075 O O . LYS B 1 20 ? 14.828 9.094 5.082 1 95.38 20 LYS B O 1
ATOM 1080 N N . THR B 1 21 ? 16.875 8.984 4.164 1 94.88 21 THR B N 1
ATOM 1081 C CA . THR B 1 21 ? 17.203 10.336 4.609 1 94.88 21 THR B CA 1
ATOM 1082 C C . THR B 1 21 ? 16.344 11.367 3.893 1 94.88 21 THR B C 1
ATOM 1084 O O . THR B 1 21 ? 15.805 12.281 4.523 1 94.88 21 THR B O 1
ATOM 1087 N N . ARG B 1 22 ? 16.234 11.195 2.586 1 96.5 22 ARG B N 1
ATOM 1088 C CA . ARG B 1 22 ? 15.383 12.094 1.814 1 96.5 22 ARG B CA 1
ATOM 1089 C C . ARG B 1 22 ? 13.945 12.062 2.328 1 96.5 22 ARG B C 1
ATOM 1091 O O . ARG B 1 22 ? 13.312 13.109 2.5 1 96.5 22 ARG B O 1
ATOM 1098 N N . GLN B 1 23 ? 13.477 10.867 2.561 1 97.38 23 GLN B N 1
ATOM 1099 C CA . GLN B 1 23 ? 12.125 10.688 3.08 1 97.38 23 GLN B CA 1
ATOM 1100 C C . GLN B 1 23 ? 11.922 11.492 4.359 1 97.38 23 GLN B C 1
ATOM 1102 O O . GLN B 1 23 ? 10.914 12.188 4.504 1 97.38 23 GLN B O 1
ATOM 1107 N N . ALA B 1 24 ? 12.883 11.406 5.25 1 95.94 24 ALA B N 1
ATOM 1108 C CA . ALA B 1 24 ? 12.781 12.094 6.539 1 95.94 24 ALA B CA 1
ATOM 1109 C C . ALA B 1 24 ? 12.695 13.609 6.348 1 95.94 24 ALA B C 1
ATOM 1111 O O . ALA B 1 24 ? 11.859 14.266 6.965 1 95.94 24 ALA B O 1
ATOM 1112 N N . VAL B 1 25 ? 13.523 14.109 5.492 1 96.5 25 VAL B N 1
ATOM 1113 C CA . VAL B 1 25 ? 13.562 15.547 5.23 1 96.5 25 VAL B CA 1
ATOM 1114 C C . VAL B 1 25 ? 12.25 15.984 4.574 1 96.5 25 VAL B C 1
ATOM 1116 O O . VAL B 1 25 ? 11.688 17.016 4.934 1 96.5 25 VAL B O 1
ATOM 1119 N N . GLN B 1 26 ? 11.773 15.211 3.689 1 97.88 26 GLN B N 1
ATOM 1120 C CA . GLN B 1 26 ? 10.57 15.531 2.936 1 97.88 26 GLN B CA 1
ATOM 1121 C C . GLN B 1 26 ? 9.336 15.508 3.834 1 97.88 26 GLN B C 1
ATOM 1123 O O . GLN B 1 26 ? 8.461 16.375 3.727 1 97.88 26 GLN B O 1
ATOM 1128 N N . ILE B 1 27 ? 9.305 14.586 4.742 1 97.81 27 ILE B N 1
ATOM 1129 C CA . ILE B 1 27 ? 8.195 14.523 5.691 1 97.81 27 ILE B CA 1
ATOM 1130 C C . ILE B 1 27 ? 8.242 15.742 6.617 1 97.81 27 ILE B C 1
ATOM 1132 O O . ILE B 1 27 ? 7.219 16.375 6.867 1 97.81 27 ILE B O 1
ATOM 1136 N N . ALA B 1 28 ? 9.414 16.031 7.09 1 97.06 28 ALA B N 1
ATOM 1137 C CA . ALA B 1 28 ? 9.562 17.203 7.949 1 97.06 28 ALA B CA 1
ATOM 1138 C C . ALA B 1 28 ? 9.117 18.469 7.223 1 97.06 28 ALA B C 1
ATOM 1140 O O . ALA B 1 28 ? 8.43 19.312 7.801 1 97.06 28 ALA B O 1
ATOM 1141 N N . SER B 1 29 ? 9.492 18.594 6.008 1 97.88 29 SER B N 1
ATOM 1142 C CA . SER B 1 29 ? 9.094 19.75 5.195 1 97.88 29 SER B CA 1
ATOM 1143 C C . SER B 1 29 ? 7.582 19.781 4.988 1 97.88 29 SER B C 1
ATOM 1145 O O . SER B 1 29 ? 6.957 20.828 5.098 1 97.88 29 SER B O 1
ATOM 1147 N N . ALA B 1 30 ? 7.008 18.656 4.672 1 98.31 30 ALA B N 1
ATOM 1148 C CA . ALA B 1 30 ? 5.566 18.562 4.473 1 98.31 30 ALA B CA 1
ATOM 1149 C C . ALA B 1 30 ? 4.812 19.031 5.715 1 98.31 30 ALA B C 1
ATOM 1151 O O . ALA B 1 30 ? 3.846 19.797 5.613 1 98.31 30 ALA B O 1
ATOM 1152 N N . VAL B 1 31 ? 5.309 18.594 6.852 1 97.81 31 VAL B N 1
ATOM 1153 C CA . VAL B 1 31 ? 4.691 18.984 8.117 1 97.81 31 VAL B CA 1
ATOM 1154 C C . VAL B 1 31 ? 4.793 20.484 8.297 1 97.81 31 VAL B C 1
ATOM 1156 O O . VAL B 1 31 ? 3.801 21.141 8.625 1 97.81 31 VAL B O 1
ATOM 1159 N N . LYS B 1 32 ? 5.965 20.953 8.086 1 97.88 32 LYS B N 1
ATOM 1160 C CA . LYS B 1 32 ? 6.199 22.391 8.227 1 97.88 32 LYS B CA 1
ATOM 1161 C C . LYS B 1 32 ? 5.266 23.188 7.324 1 97.88 32 LYS B C 1
ATOM 1163 O O . LYS B 1 32 ? 4.605 24.125 7.781 1 97.88 32 LYS B O 1
ATOM 1168 N N . TYR B 1 33 ? 5.156 22.859 6.09 1 98.62 33 TYR B N 1
ATOM 1169 C CA . TYR B 1 33 ? 4.312 23.562 5.137 1 98.62 33 TYR B CA 1
ATOM 1170 C C . TYR B 1 33 ? 2.838 23.406 5.488 1 98.62 33 TYR B C 1
ATOM 1172 O O . TYR B 1 33 ? 2.057 24.359 5.355 1 98.62 33 TYR B O 1
ATOM 1180 N N . ASN B 1 34 ? 2.475 22.234 5.922 1 97.88 34 ASN B N 1
ATOM 1181 C CA . ASN B 1 34 ? 1.084 22.016 6.301 1 97.88 34 ASN B CA 1
ATOM 1182 C C . ASN B 1 34 ? 0.671 22.891 7.469 1 97.88 34 ASN B C 1
ATOM 1184 O O . ASN B 1 34 ? -0.406 23.5 7.453 1 97.88 34 ASN B O 1
ATOM 1188 N N . LYS B 1 35 ? 1.546 22.969 8.414 1 97.69 35 LYS B N 1
ATOM 1189 C CA . LYS B 1 35 ? 1.279 23.797 9.586 1 97.69 35 LYS B CA 1
ATOM 1190 C C . LYS B 1 35 ? 1.213 25.266 9.203 1 97.69 35 LYS B C 1
ATOM 1192 O O . LYS B 1 35 ? 0.473 26.047 9.82 1 97.69 35 LYS B O 1
ATOM 1197 N N . ALA B 1 36 ? 1.955 25.625 8.211 1 98 36 ALA B N 1
ATOM 1198 C CA . ALA B 1 36 ? 1.998 27.016 7.762 1 98 36 ALA B CA 1
ATOM 1199 C C . ALA B 1 36 ? 0.831 27.328 6.828 1 98 36 ALA B C 1
ATOM 1201 O O . ALA B 1 36 ? 0.67 28.469 6.379 1 98 36 ALA B O 1
ATOM 1202 N N . GLY B 1 37 ? 0.025 26.344 6.438 1 96.88 37 GLY B N 1
ATOM 1203 C CA . GLY B 1 37 ? -1.107 26.531 5.543 1 96.88 37 GLY B CA 1
ATOM 1204 C C . GLY B 1 37 ? -0.714 26.547 4.078 1 96.88 37 GLY B C 1
ATOM 1205 O O . GLY B 1 37 ? -1.498 26.984 3.229 1 96.88 37 GLY B O 1
ATOM 1206 N N . GLU B 1 38 ? 0.509 26.156 3.809 1 98 38 GLU B N 1
ATOM 1207 C CA . GLU B 1 38 ? 0.982 26.078 2.432 1 98 38 GLU B CA 1
ATOM 1208 C C . GLU B 1 38 ? 0.671 24.703 1.828 1 98 38 GLU B C 1
ATOM 1210 O O . GLU B 1 38 ? 1.578 23.906 1.592 1 98 38 GLU B O 1
ATOM 1215 N N . VAL B 1 39 ? -0.514 24.484 1.417 1 96.94 39 VAL B N 1
ATOM 1216 C CA . VAL B 1 39 ? -1.101 23.188 1.108 1 96.94 39 VAL B CA 1
ATOM 1217 C C . VAL B 1 39 ? -0.401 22.578 -0.105 1 96.94 39 VAL B C 1
ATOM 1219 O O . VAL B 1 39 ? 0.019 21.406 -0.071 1 96.94 39 VAL B O 1
ATOM 1222 N N . THR B 1 40 ? -0.269 23.344 -1.16 1 97.69 40 THR B N 1
ATOM 1223 C CA . THR B 1 40 ? 0.321 22.828 -2.391 1 97.69 40 THR B CA 1
ATOM 1224 C C . THR B 1 40 ? 1.741 22.328 -2.141 1 97.69 40 THR B C 1
ATOM 1226 O O . THR B 1 40 ? 2.121 21.266 -2.619 1 97.69 40 THR B O 1
ATOM 1229 N N . LYS B 1 41 ? 2.465 23.094 -1.352 1 98.31 41 LYS B N 1
ATOM 1230 C CA . LYS B 1 41 ? 3.832 22.703 -1.023 1 98.31 41 LYS B CA 1
ATOM 1231 C C . LYS B 1 41 ? 3.855 21.453 -0.148 1 98.31 41 LYS B C 1
ATOM 1233 O O . LYS B 1 41 ? 4.695 20.578 -0.335 1 98.31 41 LYS B O 1
ATOM 1238 N N . ALA B 1 42 ? 2.992 21.422 0.781 1 98.56 42 ALA B N 1
ATOM 1239 C CA . ALA B 1 42 ? 2.9 20.266 1.665 1 98.56 42 ALA B CA 1
ATOM 1240 C C . ALA B 1 42 ? 2.604 19 0.874 1 98.56 42 ALA B C 1
ATOM 1242 O O . ALA B 1 42 ? 3.246 17.969 1.081 1 98.56 42 ALA B O 1
ATOM 1243 N N . VAL B 1 43 ? 1.675 19.109 -0.094 1 97.75 43 VAL B N 1
ATOM 1244 C CA . VAL B 1 43 ? 1.275 17.969 -0.912 1 97.75 43 VAL B CA 1
ATOM 1245 C C . VAL B 1 43 ? 2.445 17.531 -1.787 1 97.75 43 VAL B C 1
ATOM 1247 O O . VAL B 1 43 ? 2.709 16.328 -1.921 1 97.75 43 VAL B O 1
ATOM 1250 N N . LEU B 1 44 ? 3.156 18.469 -2.309 1 98.19 44 LEU B N 1
ATOM 1251 C CA . LEU B 1 44 ? 4.305 18.156 -3.152 1 98.19 44 LEU B CA 1
ATOM 1252 C C . LEU B 1 44 ? 5.371 17.406 -2.361 1 98.19 44 LEU B C 1
ATOM 1254 O O . LEU B 1 44 ? 5.91 16.406 -2.832 1 98.19 44 LEU B O 1
ATOM 1258 N N . GLU B 1 45 ? 5.684 17.922 -1.176 1 98.44 45 GLU B N 1
ATOM 1259 C CA . GLU B 1 45 ? 6.684 17.281 -0.333 1 98.44 45 GLU B CA 1
ATOM 1260 C C . GLU B 1 45 ? 6.227 15.883 0.089 1 98.44 45 GLU B C 1
ATOM 1262 O O . GLU B 1 45 ? 7.039 14.961 0.185 1 98.44 45 GLU B O 1
ATOM 1267 N N . LEU B 1 46 ? 4.984 15.742 0.328 1 97.88 46 LEU B N 1
ATOM 1268 C CA . LEU B 1 46 ? 4.441 14.438 0.688 1 97.88 46 LEU B CA 1
ATOM 1269 C C . LEU B 1 46 ? 4.605 13.453 -0.461 1 97.88 46 LEU B C 1
ATOM 1271 O O . LEU B 1 46 ? 4.965 12.289 -0.242 1 97.88 46 LEU B O 1
ATOM 1275 N N . HIS B 1 47 ? 4.336 13.875 -1.678 1 97.56 47 HIS B N 1
ATOM 1276 C CA . HIS B 1 47 ? 4.504 13.016 -2.844 1 97.56 47 HIS B CA 1
ATOM 1277 C C . HIS B 1 47 ? 5.961 12.617 -3.033 1 97.56 47 HIS B C 1
ATOM 1279 O O . HIS B 1 47 ? 6.258 11.477 -3.391 1 97.56 47 HIS B O 1
ATOM 1285 N N . LYS B 1 48 ? 6.836 13.57 -2.768 1 98 48 LYS B N 1
ATOM 1286 C CA . LYS B 1 48 ? 8.266 13.258 -2.811 1 98 48 LYS B CA 1
ATOM 1287 C C . LYS B 1 48 ? 8.625 12.203 -1.767 1 98 48 LYS B C 1
ATOM 1289 O O . LYS B 1 48 ? 9.43 11.312 -2.031 1 98 48 LYS B O 1
ATOM 1294 N N . ALA B 1 49 ? 8.07 12.367 -0.609 1 97.88 49 ALA B N 1
ATOM 1295 C CA . ALA B 1 49 ? 8.32 11.406 0.461 1 97.88 49 ALA B CA 1
ATOM 1296 C C . ALA B 1 49 ? 7.852 10.008 0.063 1 97.88 49 ALA B C 1
ATOM 1298 O O . ALA B 1 49 ? 8.539 9.023 0.328 1 97.88 49 ALA B O 1
ATOM 1299 N N . LEU B 1 50 ? 6.703 9.93 -0.583 1 96.94 50 LEU B N 1
ATOM 1300 C CA . LEU B 1 50 ? 6.18 8.656 -1.057 1 96.94 50 LEU B CA 1
ATOM 1301 C C . LEU B 1 50 ? 7.125 8.023 -2.078 1 96.94 50 LEU B C 1
ATOM 1303 O O . LEU B 1 50 ? 7.359 6.816 -2.055 1 96.94 50 LEU B O 1
ATOM 1307 N N . ALA B 1 51 ? 7.59 8.859 -2.957 1 96.81 51 ALA B N 1
ATOM 1308 C CA . ALA B 1 51 ? 8.539 8.367 -3.957 1 96.81 51 ALA B CA 1
ATOM 1309 C C . ALA B 1 51 ? 9.805 7.828 -3.295 1 96.81 51 ALA B C 1
ATOM 1311 O O . ALA B 1 51 ? 10.281 6.75 -3.65 1 96.81 51 ALA B O 1
ATOM 1312 N N . SER B 1 52 ? 10.344 8.547 -2.301 1 97.06 52 SER B N 1
ATOM 1313 C CA . SER B 1 52 ? 11.508 8.078 -1.559 1 97.06 52 SER B CA 1
ATOM 1314 C C . SER B 1 52 ? 11.203 6.793 -0.799 1 97.06 52 SER B C 1
ATOM 1316 O O . SER B 1 52 ? 12.047 5.902 -0.71 1 97.06 52 SER B O 1
ATOM 1318 N N . ASN B 1 53 ? 10 6.691 -0.257 1 96.38 53 ASN B N 1
ATOM 1319 C CA . ASN B 1 53 ? 9.57 5.504 0.478 1 96.38 53 ASN B CA 1
ATOM 1320 C C . ASN B 1 53 ? 9.539 4.27 -0.417 1 96.38 53 ASN B C 1
ATOM 1322 O O . ASN B 1 53 ? 9.844 3.164 0.034 1 96.38 53 ASN B O 1
ATOM 1326 N N . SER B 1 54 ? 9.164 4.512 -1.683 1 94.38 54 SER B N 1
ATOM 1327 C CA . SER B 1 54 ? 9.141 3.398 -2.629 1 94.38 54 SER B CA 1
ATOM 1328 C C . SER B 1 54 ? 10.523 2.797 -2.814 1 94.38 54 SER B C 1
ATOM 1330 O O . SER B 1 54 ? 10.656 1.638 -3.215 1 94.38 54 SER B O 1
ATOM 1332 N N . ILE B 1 55 ? 11.484 3.592 -2.504 1 93.12 55 ILE B N 1
ATOM 1333 C CA . ILE B 1 55 ? 12.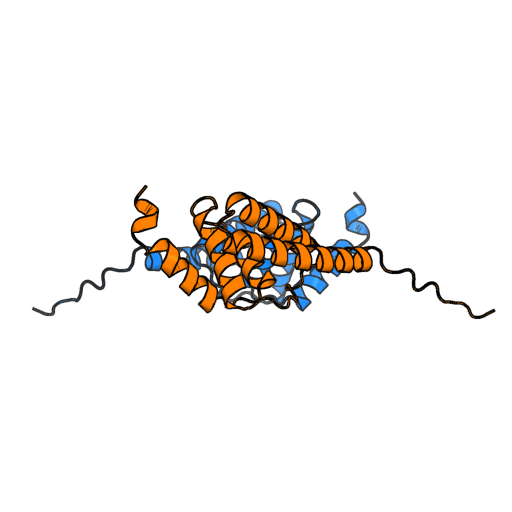867 3.143 -2.668 1 93.12 55 ILE B CA 1
ATOM 1334 C C . ILE B 1 55 ? 13.375 2.541 -1.359 1 93.12 55 ILE B C 1
ATOM 1336 O O . ILE B 1 55 ? 13.906 1.431 -1.346 1 93.12 55 ILE B O 1
ATOM 1340 N N . CYS B 1 56 ? 13.148 3.258 -0.283 1 93.62 56 CYS B N 1
ATOM 1341 C CA . CYS B 1 56 ? 13.727 2.807 0.979 1 93.62 56 CYS B CA 1
ATOM 1342 C C . CYS B 1 56 ? 12.852 1.74 1.625 1 93.62 56 CYS B C 1
ATOM 1344 O O . CYS B 1 56 ? 13.328 0.942 2.432 1 93.62 56 CYS B O 1
ATOM 1346 N N . ARG B 1 57 ? 11.531 1.75 1.402 1 90.94 57 ARG B N 1
ATOM 1347 C CA . ARG B 1 57 ? 10.57 0.748 1.841 1 90.94 57 ARG B CA 1
ATOM 1348 C C . ARG B 1 57 ? 10.617 0.566 3.354 1 90.94 57 ARG B C 1
ATOM 1350 O O . ARG B 1 57 ? 10.547 -0.56 3.852 1 90.94 57 ARG B O 1
ATOM 1357 N N . THR B 1 58 ? 10.82 1.677 4.031 1 90.06 58 THR B N 1
ATOM 1358 C CA . THR B 1 58 ? 10.852 1.707 5.488 1 90.06 58 THR B CA 1
ATOM 1359 C C . THR B 1 58 ? 10.062 2.896 6.023 1 90.06 58 THR B C 1
ATOM 1361 O O . THR B 1 58 ? 9.977 3.938 5.371 1 90.06 58 THR B O 1
ATOM 1364 N N . PRO B 1 59 ? 9.477 2.635 7.164 1 90.25 59 PRO B N 1
ATOM 1365 C CA . PRO B 1 59 ? 8.766 3.766 7.77 1 90.25 59 PRO B CA 1
ATOM 1366 C C . PRO B 1 59 ? 9.68 4.961 8.031 1 90.25 59 PRO B C 1
ATOM 1368 O O . PRO B 1 59 ? 10.898 4.793 8.172 1 90.25 59 PRO B O 1
ATOM 1371 N N . ALA B 1 60 ? 9 6.062 8.094 1 82.81 60 ALA B N 1
ATOM 1372 C CA . ALA B 1 60 ? 9.742 7.285 8.406 1 82.81 60 ALA B CA 1
ATOM 1373 C C . ALA B 1 60 ? 10.156 7.316 9.875 1 82.81 60 ALA B C 1
ATOM 1375 O O . ALA B 1 60 ? 9.336 7.055 10.758 1 82.81 60 ALA B O 1
ATOM 1376 N N . ILE B 1 61 ? 11.414 7.242 10.07 1 74.44 61 ILE B N 1
ATOM 1377 C CA . ILE B 1 61 ? 11.914 7.465 11.422 1 74.44 61 ILE B CA 1
ATOM 1378 C C . ILE B 1 61 ? 12.125 8.961 11.648 1 74.44 61 ILE B C 1
ATOM 1380 O O . ILE B 1 61 ? 13.109 9.531 11.18 1 74.44 61 ILE B O 1
ATOM 1384 N N . VAL B 1 62 ? 11.055 9.594 11.938 1 72.31 62 VAL B N 1
ATOM 1385 C CA . VAL B 1 62 ? 11.219 11.031 12.117 1 72.31 62 VAL B CA 1
ATOM 1386 C C . VAL B 1 62 ? 10.727 11.445 13.5 1 72.31 62 VAL B C 1
ATOM 1388 O O . VAL B 1 62 ? 9.922 10.734 14.117 1 72.31 62 VAL B O 1
ATOM 1391 N N . ASN B 1 63 ? 11.43 12.383 14 1 85 63 ASN B N 1
ATOM 1392 C CA . ASN B 1 63 ? 10.969 13.055 15.211 1 85 63 ASN B CA 1
ATOM 1393 C C . ASN B 1 63 ? 9.727 13.898 14.945 1 85 63 ASN B C 1
ATOM 1395 O O . ASN B 1 63 ? 9.727 15.109 15.188 1 85 63 ASN B O 1
ATOM 1399 N N . VAL B 1 64 ? 8.797 13.352 14.297 1 90.25 64 VAL B N 1
ATOM 1400 C CA . VAL B 1 64 ? 7.523 13.984 13.992 1 90.25 64 VAL B CA 1
ATOM 1401 C C . VAL B 1 64 ? 6.414 13.352 14.836 1 90.25 64 VAL B C 1
ATOM 1403 O O . VAL B 1 64 ? 6.387 12.133 15.008 1 90.25 64 VAL B O 1
ATOM 1406 N N . SER B 1 65 ? 5.586 14.148 15.344 1 93.06 65 SER B N 1
ATOM 1407 C CA . SER B 1 65 ? 4.527 13.633 16.203 1 93.06 65 SER B CA 1
ATOM 1408 C C . SER B 1 65 ? 3.523 12.805 15.406 1 93.06 65 SER B C 1
ATOM 1410 O O . SER B 1 65 ? 3.336 13.023 14.211 1 93.06 65 SER B O 1
ATOM 1412 N N . LYS B 1 66 ? 2.859 11.945 16.062 1 91.75 66 LYS B N 1
ATOM 1413 C CA . LYS B 1 66 ? 1.82 11.133 15.445 1 91.75 66 LYS B CA 1
ATOM 1414 C C . LYS B 1 66 ? 0.691 12 14.898 1 91.75 66 LYS B C 1
ATOM 1416 O O . LYS B 1 66 ? 0.112 11.695 13.859 1 91.75 66 LYS B O 1
ATOM 1421 N N . SER B 1 67 ? 0.421 13.039 15.656 1 94.44 67 SER B N 1
ATOM 1422 C CA . SER B 1 67 ? -0.626 13.961 15.227 1 94.44 67 SER B CA 1
ATOM 1423 C C . SER B 1 67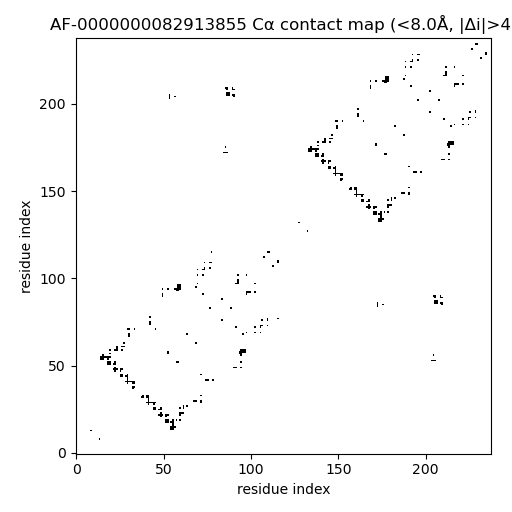 ? -0.263 14.641 13.914 1 94.44 67 SER B C 1
ATOM 1425 O O . SER B 1 67 ? -1.13 14.867 13.062 1 94.44 67 SER B O 1
ATOM 1427 N N . ASP B 1 68 ? 1.02 14.992 13.805 1 96.31 68 ASP B N 1
ATOM 1428 C CA . ASP B 1 68 ? 1.471 15.617 12.562 1 96.31 68 ASP B CA 1
ATOM 1429 C C . ASP B 1 68 ? 1.398 14.633 11.398 1 96.31 68 ASP B C 1
ATOM 1431 O O . ASP B 1 68 ? 1.02 15.008 10.281 1 96.31 68 ASP B O 1
ATOM 1435 N N . LEU B 1 69 ? 1.716 13.43 11.672 1 95.75 69 LEU B N 1
ATOM 1436 C CA . LEU B 1 69 ? 1.655 12.406 10.633 1 95.75 69 LEU B CA 1
ATOM 1437 C C . LEU B 1 69 ? 0.212 12.141 10.227 1 95.75 69 LEU B C 1
ATOM 1439 O O . LEU B 1 69 ? -0.084 12 9.031 1 95.75 69 LEU B O 1
ATOM 1443 N N . ALA B 1 70 ? -0.663 12.109 11.164 1 95.75 70 ALA B N 1
ATOM 1444 C CA . ALA B 1 70 ? -2.088 11.961 10.875 1 95.75 70 ALA B CA 1
ATOM 1445 C C . ALA B 1 70 ? -2.604 13.117 10.023 1 95.75 70 ALA B C 1
ATOM 1447 O O . ALA B 1 70 ? -3.404 12.922 9.109 1 95.75 70 ALA B O 1
ATOM 1448 N N . ALA B 1 71 ? -2.137 14.273 10.328 1 96.62 71 ALA B N 1
ATOM 1449 C CA . ALA B 1 71 ? -2.545 15.453 9.57 1 96.62 71 ALA B CA 1
ATOM 1450 C C . ALA B 1 71 ? -2.09 15.352 8.117 1 96.62 71 ALA B C 1
ATOM 1452 O O . ALA B 1 71 ? -2.797 15.797 7.203 1 96.62 71 ALA B O 1
ATOM 1453 N N . LEU B 1 72 ? -0.936 14.828 7.922 1 97.31 72 LEU B N 1
ATOM 1454 C CA . LEU B 1 72 ? -0.453 14.641 6.559 1 97.31 72 LEU B CA 1
ATOM 1455 C C . LEU B 1 72 ? -1.29 13.594 5.824 1 97.31 72 LEU B C 1
ATOM 1457 O O . LEU B 1 72 ? -1.559 13.734 4.629 1 97.31 72 LEU B O 1
ATOM 1461 N N . TYR B 1 73 ? -1.63 12.547 6.504 1 97.31 73 TYR B N 1
ATOM 1462 C CA . TYR B 1 73 ? -2.514 11.547 5.926 1 97.31 73 TYR B CA 1
ATOM 1463 C C . TYR B 1 73 ? -3.84 12.164 5.5 1 97.31 73 TYR B C 1
ATOM 1465 O O . TYR B 1 73 ? -4.309 11.93 4.383 1 97.31 73 TYR B O 1
ATOM 1473 N N . LYS B 1 74 ? -4.375 12.977 6.34 1 96.38 74 LYS B N 1
ATOM 1474 C CA . LYS B 1 74 ? -5.605 13.695 6.043 1 96.38 74 LYS B CA 1
ATOM 1475 C C . LYS B 1 74 ? -5.43 14.625 4.844 1 96.38 74 LYS B C 1
ATOM 1477 O O . LYS B 1 74 ? -6.309 14.711 3.984 1 96.38 74 LYS B O 1
ATOM 1482 N N . LEU B 1 75 ? -4.32 15.281 4.863 1 96.75 75 LEU B N 1
ATOM 1483 C CA . LEU B 1 75 ? -3.99 16.172 3.758 1 96.75 75 LEU B CA 1
ATOM 1484 C C . LEU B 1 75 ? -4.051 15.438 2.424 1 96.75 75 LEU B C 1
ATOM 1486 O O . LEU B 1 75 ? -4.613 15.945 1.453 1 96.75 75 LEU B O 1
ATOM 1490 N N . HIS B 1 76 ? -3.484 14.273 2.377 1 96.19 76 HIS B N 1
ATOM 1491 C CA . HIS B 1 76 ? -3.49 13.484 1.151 1 96.19 76 HIS B CA 1
ATOM 1492 C C . HIS B 1 76 ? -4.914 13.148 0.718 1 96.19 76 HIS B C 1
ATOM 1494 O O . HIS B 1 76 ? -5.27 13.32 -0.45 1 96.19 76 HIS B O 1
ATOM 1500 N N . ILE B 1 77 ? -5.727 12.656 1.661 1 94.25 77 ILE B N 1
ATOM 1501 C CA . ILE B 1 77 ? -7.082 12.219 1.356 1 94.25 77 ILE B CA 1
ATOM 1502 C C . ILE B 1 77 ? -7.898 13.391 0.819 1 94.25 77 ILE B C 1
ATOM 1504 O O . ILE B 1 77 ? -8.664 13.242 -0.136 1 94.25 77 ILE B O 1
ATOM 1508 N N . THR B 1 78 ? -7.664 14.547 1.358 1 93.25 78 THR B N 1
ATOM 1509 C CA . THR B 1 78 ? -8.469 15.719 1.032 1 93.25 78 THR B CA 1
ATOM 1510 C C . THR B 1 78 ? -8.047 16.312 -0.312 1 93.25 78 THR B C 1
ATOM 1512 O O . THR B 1 78 ? -8.828 17 -0.966 1 93.25 78 THR B O 1
ATOM 1515 N N . HIS B 1 79 ? -6.812 15.969 -0.767 1 92.12 79 HIS B N 1
ATOM 1516 C CA . HIS B 1 79 ? -6.309 16.688 -1.935 1 92.12 79 HIS B CA 1
ATOM 1517 C C . HIS B 1 79 ? -5.93 15.711 -3.051 1 92.12 79 HIS B C 1
ATOM 1519 O O . HIS B 1 79 ? -5.125 16.047 -3.924 1 92.12 79 HIS B O 1
ATOM 1525 N N . THR B 1 80 ? -6.344 14.531 -2.963 1 87.62 80 THR B N 1
ATOM 1526 C CA . THR B 1 80 ? -6.148 13.555 -4.031 1 87.62 80 THR B CA 1
ATOM 1527 C C . THR B 1 80 ? -7.465 13.25 -4.734 1 87.62 80 THR B C 1
ATOM 1529 O O . THR B 1 80 ? -8.531 13.688 -4.293 1 87.62 80 THR B O 1
ATOM 1532 N N . GLU B 1 81 ? -7.312 12.57 -5.852 1 81.62 81 GLU B N 1
ATOM 1533 C CA . GLU B 1 81 ? -8.492 12.102 -6.574 1 81.62 81 GLU B CA 1
ATOM 1534 C C . GLU B 1 81 ? -9.344 11.188 -5.703 1 81.62 81 GLU B C 1
ATOM 1536 O O . GLU B 1 81 ? -8.82 10.406 -4.91 1 81.62 81 GLU B O 1
ATOM 1541 N N . GLN B 1 82 ? -10.781 11.273 -5.918 1 77.44 82 GLN B N 1
ATOM 1542 C CA . GLN B 1 82 ? -11.727 10.469 -5.148 1 77.44 82 GLN B CA 1
ATOM 1543 C C . GLN B 1 82 ? -12.391 9.414 -6.027 1 77.44 82 GLN B C 1
ATOM 1545 O O . GLN B 1 82 ? -12.852 9.719 -7.129 1 77.44 82 GLN B O 1
ATOM 1550 N N . PRO B 1 83 ? -12.367 8.234 -5.426 1 80 83 PRO B N 1
ATOM 1551 C CA . PRO B 1 83 ? -11.828 7.789 -4.137 1 80 83 PRO B CA 1
ATOM 1552 C C . PRO B 1 83 ? -10.305 7.648 -4.156 1 80 83 PRO B C 1
ATOM 1554 O O . PRO B 1 83 ? -9.719 7.363 -5.207 1 80 83 PRO B O 1
ATOM 1557 N N . PRO B 1 84 ? -9.641 7.848 -3.012 1 85.38 84 PRO B N 1
ATOM 1558 C CA . PRO B 1 84 ? -8.195 7.641 -2.961 1 85.38 84 PRO B CA 1
ATOM 1559 C C . PRO B 1 84 ? -7.789 6.211 -3.314 1 85.38 84 PRO B C 1
ATOM 1561 O O . PRO B 1 84 ? -8.523 5.266 -3.02 1 85.38 84 PRO B O 1
ATOM 1564 N N . GLN B 1 85 ? -6.645 6.18 -3.881 1 91.38 85 GLN B N 1
ATOM 1565 C CA . GLN B 1 85 ? -6.125 4.855 -4.215 1 91.38 85 GLN B CA 1
ATOM 1566 C C . GLN B 1 85 ? -5.715 4.09 -2.961 1 91.38 85 GLN B C 1
ATOM 1568 O O . GLN B 1 85 ? -4.891 4.566 -2.178 1 91.38 85 GLN B O 1
ATOM 1573 N N . PHE B 1 86 ? -6.262 2.941 -2.82 1 93.06 86 PHE B N 1
ATOM 1574 C CA . PHE B 1 86 ? -6.031 2.166 -1.606 1 93.06 86 PHE B CA 1
ATOM 1575 C C . PHE B 1 86 ? -4.559 1.818 -1.459 1 93.06 86 PHE B C 1
ATOM 1577 O O . PHE B 1 86 ? -4.004 1.882 -0.358 1 93.06 86 PHE B O 1
ATOM 1584 N N . ALA B 1 87 ? -3.939 1.483 -2.555 1 95.31 87 ALA B N 1
ATOM 1585 C CA . ALA B 1 87 ? -2.52 1.147 -2.529 1 95.31 87 ALA B CA 1
ATOM 1586 C C . ALA B 1 87 ? -1.692 2.301 -1.967 1 95.31 87 ALA B C 1
ATOM 1588 O O . ALA B 1 87 ? -0.778 2.086 -1.168 1 95.31 87 ALA B O 1
ATOM 1589 N N . THR B 1 88 ? -2.012 3.473 -2.365 1 96 88 THR B N 1
ATOM 1590 C CA . THR B 1 88 ? -1.293 4.645 -1.875 1 96 88 THR B CA 1
ATOM 1591 C C . THR B 1 88 ? -1.574 4.867 -0.391 1 96 88 THR B C 1
ATOM 1593 O O . THR B 1 88 ? -0.681 5.258 0.363 1 96 88 THR B O 1
ATOM 1596 N N . LEU B 1 89 ? -2.814 4.621 -0.033 1 96.38 89 LEU B N 1
ATOM 1597 C CA . LEU B 1 89 ? -3.158 4.75 1.379 1 96.38 89 LEU B CA 1
ATOM 1598 C C . LEU B 1 89 ? -2.361 3.76 2.223 1 96.38 89 LEU B C 1
ATOM 1600 O O . LEU B 1 89 ? -1.888 4.105 3.309 1 96.38 89 LEU B O 1
ATOM 1604 N N . LEU B 1 90 ? -2.188 2.598 1.741 1 96.56 90 LEU B N 1
ATOM 1605 C CA . LEU B 1 90 ? -1.39 1.6 2.443 1 96.56 90 LEU B CA 1
ATOM 1606 C C . LEU B 1 90 ? 0.064 2.047 2.555 1 96.56 90 LEU B C 1
ATOM 1608 O O . LEU B 1 90 ? 0.692 1.877 3.604 1 96.56 90 LEU B O 1
ATOM 1612 N N . GLN B 1 91 ? 0.56 2.566 1.487 1 97.06 91 GLN B N 1
ATOM 1613 C CA . GLN B 1 91 ? 1.932 3.061 1.519 1 97.06 91 GLN B CA 1
ATOM 1614 C C . GLN B 1 91 ? 2.09 4.184 2.537 1 97.06 91 GLN B C 1
ATOM 1616 O O . GLN B 1 91 ? 3.074 4.227 3.277 1 97.06 91 GLN B O 1
ATOM 1621 N N . LEU B 1 92 ? 1.168 5.066 2.547 1 97.38 92 LEU B N 1
ATOM 1622 C CA . LEU B 1 92 ? 1.187 6.152 3.521 1 97.38 92 LEU B CA 1
ATOM 1623 C C . LEU B 1 92 ? 1.141 5.602 4.945 1 97.38 92 LEU B C 1
ATOM 1625 O O . LEU B 1 92 ? 1.871 6.074 5.82 1 97.38 92 LEU B O 1
ATOM 1629 N N . GLN B 1 93 ? 0.278 4.645 5.16 1 96 93 GLN B N 1
ATOM 1630 C CA . GLN B 1 93 ? 0.164 4.027 6.477 1 96 93 GLN B CA 1
ATOM 1631 C C . GLN B 1 93 ? 1.495 3.426 6.922 1 96 93 GLN B C 1
ATOM 1633 O O . GLN B 1 93 ? 1.949 3.67 8.039 1 96 93 GLN B O 1
ATOM 1638 N N . GLU B 1 94 ? 2.062 2.768 6.023 1 94.12 94 GLU B N 1
ATOM 1639 C CA . GLU B 1 94 ? 3.35 2.143 6.316 1 94.12 94 GLU B CA 1
ATOM 1640 C C . GLU B 1 94 ? 4.426 3.191 6.582 1 94.12 94 GLU B C 1
ATOM 1642 O O . GLU B 1 94 ? 5.172 3.088 7.559 1 94.12 94 GLU B O 1
ATOM 1647 N N . MET B 1 95 ? 4.488 4.156 5.734 1 95.5 95 MET B N 1
ATOM 1648 C CA . MET B 1 95 ? 5.504 5.199 5.824 1 95.5 95 MET B CA 1
ATOM 1649 C C . MET B 1 95 ? 5.355 5.988 7.125 1 95.5 95 MET B C 1
ATOM 1651 O O . MET B 1 95 ? 6.355 6.344 7.754 1 95.5 95 MET B O 1
ATOM 1655 N N . MET B 1 96 ? 4.148 6.176 7.566 1 95.06 96 MET B N 1
ATOM 1656 C CA . MET B 1 96 ? 3.881 7.066 8.695 1 95.06 96 MET B CA 1
ATOM 1657 C C . MET B 1 96 ? 3.686 6.273 9.984 1 95.06 96 MET B C 1
ATOM 1659 O O . MET B 1 96 ? 3.545 6.855 11.055 1 95.06 96 MET B O 1
ATOM 1663 N N . GLY B 1 97 ? 3.574 4.98 9.859 1 92.31 97 GLY B N 1
ATOM 1664 C CA . GLY B 1 97 ? 3.371 4.152 11.039 1 92.31 97 GLY B CA 1
ATOM 1665 C C . GLY B 1 97 ? 1.958 4.234 11.586 1 92.31 97 GLY B C 1
ATOM 1666 O O . GLY B 1 97 ? 1.756 4.191 12.805 1 92.31 97 GLY B O 1
ATOM 1667 N N . LEU B 1 98 ? 1.04 4.418 10.68 1 93.56 98 LEU B N 1
ATOM 1668 C CA . LEU B 1 98 ? -0.363 4.441 11.078 1 93.56 98 LEU B CA 1
ATOM 1669 C C . LEU B 1 98 ? -0.981 3.051 10.977 1 93.56 98 LEU B C 1
ATOM 1671 O O . LEU B 1 98 ? -0.781 2.352 9.984 1 93.56 98 LEU B O 1
ATOM 1675 N N . SER B 1 99 ? -1.732 2.711 11.977 1 91.75 99 SER B N 1
ATOM 1676 C CA . SER B 1 99 ? -2.465 1.452 11.898 1 91.75 99 SER B CA 1
ATOM 1677 C C . SER B 1 99 ? -3.662 1.568 10.961 1 91.75 99 SER B C 1
ATOM 1679 O O . SER B 1 99 ? -4.09 2.674 10.625 1 91.75 99 SER B O 1
ATOM 1681 N N . GLN B 1 100 ? -4.184 0.452 10.547 1 90 100 GLN B N 1
ATOM 1682 C CA . GLN B 1 100 ? -5.375 0.44 9.711 1 90 100 GLN B CA 1
ATOM 1683 C C . GLN B 1 100 ? -6.551 1.115 10.414 1 90 100 GLN B C 1
ATOM 1685 O O . GLN B 1 100 ? -7.324 1.84 9.781 1 90 100 GLN B O 1
ATOM 1690 N N . GLN B 1 101 ? -6.66 0.867 11.633 1 91.38 101 GLN B N 1
ATOM 1691 C CA . GLN B 1 101 ? -7.75 1.444 12.414 1 91.38 101 GLN B CA 1
ATOM 1692 C C . GLN B 1 101 ? -7.637 2.965 12.469 1 91.38 101 GLN B C 1
ATOM 1694 O O . GLN B 1 101 ? -8.625 3.674 12.258 1 91.38 101 GLN B O 1
ATOM 1699 N N . GLU B 1 102 ? -6.457 3.434 12.797 1 93.88 102 GLU B N 1
ATOM 1700 C CA . GLU B 1 102 ? -6.23 4.875 12.844 1 93.88 102 GLU B CA 1
ATOM 1701 C C . GLU B 1 102 ? -6.535 5.52 11.492 1 93.88 102 GLU B C 1
ATOM 1703 O O . GLU B 1 102 ? -7.188 6.566 11.43 1 93.88 102 GLU B O 1
ATOM 1708 N N . ALA B 1 103 ? -6.066 4.898 10.422 1 94.69 103 ALA B N 1
ATOM 1709 C CA . ALA B 1 103 ? -6.281 5.41 9.07 1 94.69 103 ALA B CA 1
ATOM 1710 C C . ALA B 1 103 ? -7.77 5.465 8.742 1 94.69 103 ALA B C 1
ATOM 1712 O O . ALA B 1 103 ? -8.258 6.465 8.203 1 94.69 103 ALA B O 1
ATOM 1713 N N . GLU B 1 104 ? -8.477 4.438 9.062 1 90.75 104 GLU B N 1
ATOM 1714 C CA . GLU B 1 104 ? -9.906 4.383 8.789 1 90.75 104 GLU B CA 1
ATOM 1715 C C . GLU B 1 104 ? -10.656 5.48 9.539 1 90.75 104 GLU B C 1
ATOM 1717 O O . GLU B 1 104 ? -11.609 6.062 9.016 1 90.75 104 GLU B O 1
ATOM 1722 N N . GLU B 1 105 ? -10.266 5.699 10.727 1 92.56 105 GLU B N 1
ATOM 1723 C CA . GLU B 1 105 ? -10.891 6.766 11.516 1 92.56 105 GLU B CA 1
ATOM 1724 C C . GLU B 1 105 ? -10.68 8.125 10.859 1 92.56 105 GLU B C 1
ATOM 1726 O O . GLU B 1 105 ? -11.602 8.938 10.789 1 92.56 105 GLU B O 1
ATOM 1731 N N . ILE B 1 106 ? -9.484 8.32 10.398 1 93.94 106 ILE B N 1
ATOM 1732 C CA . ILE B 1 106 ? -9.18 9.578 9.727 1 93.94 106 ILE B CA 1
ATOM 1733 C C . ILE B 1 106 ? -10.016 9.688 8.453 1 93.94 106 ILE B C 1
ATOM 1735 O O . ILE B 1 106 ? -10.609 10.734 8.18 1 93.94 106 ILE B O 1
ATOM 1739 N N . GLU B 1 107 ? -10.062 8.617 7.707 1 91.06 107 GLU B N 1
ATOM 1740 C CA . GLU B 1 107 ? -10.812 8.609 6.457 1 91.06 107 GLU B CA 1
ATOM 1741 C C . GLU B 1 107 ? -12.297 8.875 6.703 1 91.06 107 GLU B C 1
ATOM 1743 O O . GLU B 1 107 ? -12.914 9.664 5.988 1 91.06 107 GLU B O 1
ATOM 1748 N N . ASN B 1 108 ? -12.812 8.227 7.648 1 87.81 108 ASN B N 1
ATOM 1749 C CA . ASN B 1 108 ? -14.219 8.406 7.98 1 87.81 108 ASN B CA 1
ATOM 1750 C C . ASN B 1 108 ? -14.516 9.844 8.406 1 87.81 108 ASN B C 1
ATOM 1752 O O . ASN B 1 108 ? -15.547 10.406 8.047 1 87.81 108 ASN B O 1
ATOM 1756 N N . ALA B 1 109 ? -13.656 10.367 9.117 1 87.88 109 ALA B N 1
ATOM 1757 C CA . ALA B 1 109 ? -13.828 11.742 9.57 1 87.88 109 ALA B CA 1
ATOM 1758 C C . ALA B 1 109 ? -13.797 12.719 8.391 1 87.88 109 ALA B C 1
ATOM 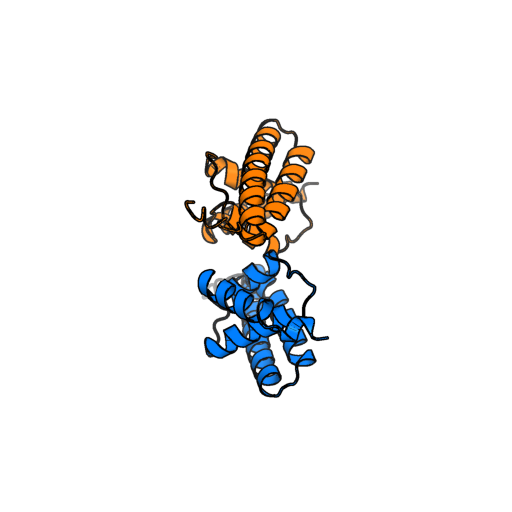1760 O O . ALA B 1 109 ? -14.547 13.703 8.375 1 87.88 109 ALA B O 1
ATOM 1761 N N . VAL B 1 110 ? -12.922 12.461 7.418 1 86.44 110 VAL B N 1
ATOM 1762 C CA . VAL B 1 110 ? -12.773 13.336 6.258 1 86.44 110 VAL B CA 1
ATOM 1763 C C . VAL B 1 110 ? -13.969 13.156 5.324 1 86.44 110 VAL B C 1
ATOM 1765 O O . VAL B 1 110 ? -14.5 14.133 4.789 1 86.44 110 VAL B O 1
ATOM 1768 N N . LEU B 1 111 ? -14.359 11.867 5.117 1 76 111 LEU B N 1
ATOM 1769 C CA . LEU B 1 111 ? -15.406 11.586 4.145 1 76 111 LEU B CA 1
ATOM 1770 C C . LEU B 1 111 ? -16.781 11.906 4.715 1 76 111 LEU B C 1
ATOM 1772 O O . LEU B 1 111 ? -17.703 12.227 3.969 1 76 111 LEU B O 1
ATOM 1776 N N . ARG B 1 112 ? -17.125 11.711 6.035 1 68.81 112 ARG B N 1
ATOM 1777 C CA . ARG B 1 112 ? -18.391 12.055 6.66 1 68.81 112 ARG B CA 1
ATOM 1778 C C . ARG B 1 112 ? -18.5 13.555 6.906 1 68.81 112 ARG B C 1
ATOM 1780 O O . ARG B 1 112 ? -19.578 14.07 7.184 1 68.81 112 ARG B O 1
ATOM 1787 N N . SER B 1 113 ? -17.375 14.203 7.004 1 57.59 113 SER B N 1
ATOM 1788 C CA . SER B 1 113 ? -17.453 15.648 7.211 1 57.59 113 SER B CA 1
ATOM 1789 C C . SER B 1 113 ? -18.188 16.328 6.055 1 57.59 113 SER B C 1
ATOM 1791 O O . SER B 1 113 ? -17.844 16.109 4.887 1 57.59 113 SER B O 1
ATOM 1793 N N . PRO B 1 114 ? -19.406 16.781 6.223 1 49.84 114 PRO B N 1
ATOM 1794 C CA . PRO B 1 114 ? -20.266 17.516 5.289 1 49.84 114 PRO B CA 1
ATOM 1795 C C . PRO B 1 114 ? -19.5 18.469 4.391 1 49.84 114 PRO B C 1
ATOM 1797 O O . PRO B 1 114 ? -19.938 18.781 3.285 1 49.84 114 PRO B O 1
ATOM 1800 N N . ALA B 1 115 ? -18.594 19.219 4.895 1 44.62 115 ALA B N 1
ATOM 1801 C CA . ALA B 1 115 ? -17.984 20.297 4.125 1 44.62 115 ALA B CA 1
ATOM 1802 C C . ALA B 1 115 ? -17.281 19.766 2.883 1 44.62 115 ALA B C 1
ATOM 1804 O O . ALA B 1 115 ? -16.797 20.531 2.053 1 44.62 115 ALA B O 1
ATOM 1805 N N . ALA B 1 116 ? -16.828 18.625 2.883 1 42.16 116 ALA B N 1
ATOM 1806 C CA . ALA B 1 116 ? -16.109 18.188 1.69 1 42.16 116 ALA B CA 1
ATOM 1807 C C . ALA B 1 116 ? -16.984 18.281 0.448 1 42.16 116 ALA B C 1
ATOM 1809 O O . ALA B 1 116 ? -16.484 18.438 -0.667 1 42.16 116 ALA B O 1
ATOM 1810 N N . PHE B 1 117 ? -18.188 17.953 0.521 1 35.56 117 PHE B N 1
ATOM 1811 C CA . PHE B 1 117 ? -19.094 18.188 -0.601 1 35.56 117 PHE B CA 1
ATOM 1812 C C . PHE B 1 117 ? -19.469 19.656 -0.704 1 35.56 117 PHE B C 1
ATOM 1814 O O . PHE B 1 117 ? -20.297 20.047 -1.528 1 35.56 117 PHE B O 1
ATOM 1821 N N . SER B 1 118 ? -19.141 20.406 0.354 1 30.86 118 SER B N 1
ATOM 1822 C CA . SER B 1 118 ? -19.75 21.734 0.195 1 30.86 118 SER B CA 1
ATOM 1823 C C . SER B 1 118 ? -19.062 22.516 -0.919 1 30.86 118 SER B C 1
ATOM 1825 O O . SER B 1 118 ? -19.219 23.734 -1.003 1 30.86 118 SER B O 1
ATOM 1827 N N . ILE B 1 119 ? -18.125 21.891 -1.741 1 27.3 119 ILE B N 1
ATOM 1828 C CA . ILE B 1 119 ? -17.969 22.953 -2.729 1 27.3 119 ILE B CA 1
ATOM 1829 C C . ILE B 1 119 ? -19.203 23 -3.637 1 27.3 119 ILE B C 1
ATOM 1831 O O . ILE B 1 119 ? -19.781 21.953 -3.947 1 27.3 119 ILE B O 1
#

Secondary structure (DSSP, 8-state):
----------HHHHHHHHHHHHHHHHHHHHHHHHHTT-HHHHHHHHHHHHHHHHHH-S----S--HHHHHHHHHHHHHTS-SSPPHHHHHHHHHHHT--HHHHHHHHHHHHH-GGGG--/----------HHHHHHHHHHHHHHHHHHHHHHHHHTT-HHHHHHHHHHHHHHHHHH-S----S--HHHHHHHHHHHHHTS-SSPPHHHHHHHHHHHT--HHHHHHHHHHHHHSGGGTT-

Radius of gyration: 20.79 Å; Cα contacts (8 Å, |Δi|>4): 236; chains: 2; bounding box: 95×52×38 Å

Sequence (238 aa):
MDLVSTRQTDPVHHQRVLAKTRQAVQIASAVKYNKAGEVTKAVLELHKALASNSICRTPAIVNVSKSDLAALYKLHITHTEQPPQFATLLQLQEMMGLSQQEAEEIENAVLRSPAAFSIMDLVSTRQTDPVHHQRVLAKTRQAVQIASAVKYNKAGEVTKAVLELHKALASNSICRTPAIVNVSKSDLAALYKLHITHTEQPPQFATLLQLQEMMGLSQQEAEEIENAVLRSPAAFSI

Solvent-accessible surface area (backbone atoms only — not comparable to full-atom values): 13087 Å² total; per-residue (Å²): 132,81,76,68,72,72,71,72,70,52,65,65,57,54,50,24,53,51,22,45,52,50,22,35,54,24,45,54,48,16,48,53,26,45,76,70,66,36,53,70,58,14,51,52,27,43,52,50,19,50,56,24,30,56,61,33,72,51,54,60,82,53,103,62,54,70,68,52,45,50,49,50,54,51,48,48,64,75,72,48,65,87,77,65,58,48,32,55,51,50,42,49,26,50,34,64,68,46,50,70,66,60,49,50,53,52,48,47,53,57,69,68,37,66,68,68,67,62,112,131,80,77,69,70,71,72,73,69,52,66,66,56,54,50,23,52,52,22,45,51,51,22,34,53,22,45,53,48,16,46,53,26,47,75,70,67,38,54,70,59,13,52,51,26,42,52,51,21,52,56,23,30,57,62,33,71,50,53,59,80,54,102,60,54,67,67,54,45,50,50,50,54,49,50,50,64,74,72,47,68,88,77,66,57,47,31,54,51,51,42,50,25,50,33,63,70,46,49,70,67,59,48,49,53,51,47,48,54,56,70,68,38,66,67,69,67,62,110

Organism: Haematococcus lacustris (NCBI:txid44745)